Protein AF-A0AAD7CD49-F1 (afdb_monomer)

Solvent-accessible surface area (backbone atoms only — not comparable to full-atom values): 16178 Å² total; per-residue (Å²): 133,53,59,80,77,45,63,96,47,79,38,68,65,50,79,42,65,52,65,80,50,69,68,49,59,45,54,52,61,50,57,72,22,45,80,44,74,90,27,54,44,71,78,43,85,61,64,68,66,51,69,71,44,81,74,56,68,66,61,55,52,49,53,52,50,50,52,54,53,51,34,51,50,31,56,75,73,48,53,75,70,54,22,54,54,28,51,54,50,51,52,63,62,56,74,51,83,80,49,68,78,64,72,54,58,83,70,69,91,57,90,71,48,72,72,44,53,58,55,49,51,54,49,50,53,52,50,51,53,48,54,53,53,62,71,66,54,79,76,76,92,70,79,92,72,91,75,86,80,81,80,83,83,86,78,90,80,84,88,76,94,70,92,76,74,82,82,72,80,80,80,73,58,83,69,59,72,70,61,64,71,68,66,77,75,67,72,88,78,82,84,75,90,79,91,77,93,74,82,83,79,79,81,80,82,77,82,84,73,79,87,74,80,82,77,82,79,79,80,77,81,78,75,83,77,83,80,79,82,83,79,80,85,81,79,80,82,129

pLDDT: mean 72.97, std 19.23, range [40.47, 98.25]

Secondary structure (DSSP, 8-state):
--HHHHTT--BSSEEE-GGG--TTHHHHHHHTTBS-STTEEESS---GGGTSSPPPHHHHHHHHHHHHHHHHHHHHHS-HHHHHHHHHHHHHHHT-TTSHHHHS---TT-TTSHHHHHHHHHHHHHHHHHHHHHHTSPPP---------PPPPPP------------------TTHHHHTTSGGG-------------PPPPPP-------PPPPP------PPPPPPPPPPP-----

Foldseek 3Di:
DALVVCAPAADQADEDEPAPDDAQVSVVSRVVNHPDPVRYHYPDDDDPCRNPPDHDPVVVLVVVVVLLVVLVVCCVPNDPVSVVVSVVVNVVVVVVVPPPCVSPPCPDDPPPCPVVVVVVVVVVVVVVVVVVVVVVPPDDPDDDDDDDDDDDDDDDDDDDDDPDDDPPDPPPDPPPVVVVVVPPVDDDDDDDDDDDDDDDDDDDDDPDDDDDDDDDDDDPDDDDDDDDDDDDDDDDDD

Radius of gyration: 33.93 Å; Cα contacts (8 Å, |Δi|>4): 88; chains: 1; bounding box: 73×67×95 Å

Nearest PDB structures (foldseek):
  5fhg-assembly1_A  TM=7.842E-01  e=9.145E-03  Bacteroides fragilis

Organism: Mycena rosella (NCBI:txid1033263)

Sequence (238 aa):
ITAHKSQGKTLQHTVVNLRQCSGTEAPYVMISRVTSLEGLLILNSFRKERITCRQSEEVRNEAKRHEILALHTIVEAGSLEEVEEAKFKLQQLALSPVDLRNVVGREGDETHLAEDSFVRLTRLERANLMAVRASIAPLPSSRSTRVSLALPKRVPCKSTSGTTLPRLGMVLNISLCLQLTEINSAGPSSSSIQSSSSQPPSPPVKPHVPFVPATPVVREKRKAVPTAPAKPKRQRRR

Mean predicted aligned error: 19.18 Å

Structure (mmCIF, N/CA/C/O backbone):
data_AF-A0AAD7CD49-F1
#
_entry.id   AF-A0AAD7CD49-F1
#
loop_
_atom_site.group_PDB
_atom_site.id
_atom_site.type_symbol
_atom_site.label_atom_id
_atom_site.label_alt_id
_atom_site.label_comp_id
_atom_site.label_asym_id
_atom_site.label_entity_id
_atom_site.label_seq_id
_atom_site.pdbx_PDB_ins_code
_atom_site.Cartn_x
_atom_site.Cartn_y
_atom_site.Cartn_z
_atom_site.occupancy
_atom_site.B_iso_or_equiv
_atom_site.auth_seq_id
_atom_site.auth_comp_id
_atom_site.auth_asym_id
_atom_site.auth_atom_id
_atom_site.pdbx_PDB_model_num
ATOM 1 N N . ILE A 1 1 ? -22.420 1.117 10.690 1.00 83.12 1 ILE A N 1
ATOM 2 C CA . ILE A 1 1 ? -22.030 0.606 9.349 1.00 83.12 1 ILE A CA 1
ATOM 3 C C . ILE A 1 1 ? -20.870 -0.368 9.540 1.00 83.12 1 ILE A C 1
ATOM 5 O O . ILE A 1 1 ? -20.101 -0.162 10.468 1.00 83.12 1 ILE A O 1
ATOM 9 N N . THR A 1 2 ? -20.765 -1.450 8.766 1.00 90.75 2 THR A N 1
ATOM 10 C CA . THR A 1 2 ? -19.584 -2.333 8.846 1.00 90.75 2 THR A CA 1
ATOM 11 C C . THR A 1 2 ? -18.430 -1.737 8.044 1.00 90.75 2 THR A C 1
ATOM 13 O O . THR A 1 2 ? -18.689 -0.999 7.093 1.00 90.75 2 THR A O 1
ATOM 16 N N . ALA A 1 3 ? -17.183 -2.093 8.376 1.00 87.12 3 ALA A N 1
ATOM 17 C CA . ALA A 1 3 ? -15.993 -1.609 7.663 1.00 87.12 3 ALA A CA 1
ATOM 18 C C . ALA A 1 3 ? -16.103 -1.812 6.136 1.00 87.12 3 ALA A C 1
ATOM 20 O O . ALA A 1 3 ? -15.866 -0.889 5.359 1.00 87.12 3 ALA A O 1
ATOM 21 N N . HIS A 1 4 ? -16.600 -2.981 5.718 1.00 88.12 4 HIS A N 1
ATOM 22 C CA . HIS A 1 4 ? -16.867 -3.301 4.314 1.00 88.12 4 HIS A CA 1
ATOM 23 C C . HIS A 1 4 ? -17.908 -2.364 3.675 1.00 88.12 4 HIS A C 1
ATOM 25 O O . HIS A 1 4 ? -17.719 -1.870 2.571 1.00 88.12 4 HIS A O 1
ATOM 31 N N . LYS A 1 5 ? -19.015 -2.059 4.370 1.00 92.56 5 LYS A N 1
ATOM 32 C CA . LYS A 1 5 ? -20.059 -1.155 3.846 1.00 92.56 5 LYS A CA 1
ATOM 33 C C . LYS A 1 5 ? -19.642 0.322 3.854 1.00 92.56 5 LYS A C 1
ATOM 35 O O . LYS A 1 5 ? -20.282 1.130 3.180 1.00 92.56 5 LYS A O 1
ATOM 40 N N . SER A 1 6 ? -18.628 0.692 4.637 1.00 89.75 6 SER A N 1
ATOM 41 C CA . SER A 1 6 ? -18.058 2.045 4.643 1.00 89.75 6 SER A CA 1
ATOM 42 C C . SER A 1 6 ? -17.009 2.283 3.556 1.00 89.75 6 SER A C 1
ATOM 44 O O . SER A 1 6 ? -16.608 3.428 3.365 1.00 89.75 6 SER A O 1
ATOM 46 N N . GLN A 1 7 ? -16.571 1.251 2.830 1.00 89.19 7 GLN A N 1
ATOM 47 C CA . GLN A 1 7 ? -15.581 1.412 1.768 1.00 89.19 7 GLN A CA 1
ATOM 48 C C . GLN A 1 7 ? -16.091 2.370 0.678 1.00 89.19 7 GLN A C 1
ATOM 50 O O . GLN A 1 7 ? -17.240 2.291 0.249 1.00 89.19 7 GLN A O 1
ATOM 55 N N . GLY A 1 8 ? -15.245 3.323 0.278 1.00 91.12 8 GLY A N 1
ATOM 56 C CA . GLY A 1 8 ? -15.583 4.352 -0.715 1.00 91.12 8 GLY A CA 1
ATOM 57 C C . GLY A 1 8 ? -16.430 5.517 -0.188 1.00 91.12 8 GLY A C 1
ATOM 58 O O . GLY A 1 8 ? -16.760 6.415 -0.958 1.00 91.12 8 GLY A O 1
ATOM 59 N N . LYS A 1 9 ? -16.772 5.540 1.108 1.00 95.19 9 LYS A N 1
ATOM 60 C CA . LYS A 1 9 ? -17.493 6.660 1.730 1.00 95.19 9 LYS A CA 1
ATOM 61 C C . LYS A 1 9 ? -16.536 7.613 2.440 1.00 95.19 9 LYS A C 1
ATOM 63 O O . LYS A 1 9 ? -15.557 7.177 3.040 1.00 95.19 9 LYS A O 1
ATOM 68 N N . THR A 1 10 ? -16.870 8.896 2.410 1.00 96.75 10 THR A N 1
ATOM 69 C CA . THR A 1 10 ? -16.253 9.941 3.231 1.00 96.75 10 THR A CA 1
ATOM 70 C C . THR A 1 10 ? -17.273 10.360 4.282 1.00 96.75 10 THR A C 1
ATOM 72 O O . THR A 1 10 ? -18.432 10.609 3.947 1.00 96.75 10 THR A O 1
ATOM 75 N N . LEU A 1 11 ? -16.874 10.380 5.548 1.00 96.88 11 LEU A N 1
ATOM 76 C CA . LEU A 1 11 ? -17.735 10.634 6.698 1.00 96.88 11 LEU A CA 1
ATOM 77 C C . LEU A 1 11 ? -17.189 11.843 7.465 1.00 96.88 11 LEU A C 1
ATOM 79 O O . LEU A 1 11 ? -16.006 11.882 7.777 1.00 96.88 11 LEU A O 1
ATOM 83 N N . GLN A 1 12 ? -18.043 12.821 7.777 1.00 97.88 12 GLN A N 1
ATOM 84 C CA . GLN A 1 12 ? -17.631 13.994 8.563 1.00 97.88 12 GLN A CA 1
ATOM 85 C C . GLN A 1 12 ? -17.492 13.654 10.049 1.00 97.88 12 GLN A C 1
ATOM 87 O O . GLN A 1 12 ? -16.541 14.069 10.694 1.00 97.88 12 GLN A O 1
ATOM 92 N N . HIS A 1 13 ? -18.414 12.838 10.571 1.00 97.75 13 HIS A N 1
ATOM 93 C CA . HIS A 1 13 ? -18.408 12.375 11.955 1.00 97.75 13 HIS A CA 1
ATOM 94 C C . HIS A 1 13 ? -18.603 10.860 11.993 1.00 97.75 13 HIS A C 1
ATOM 96 O O . HIS A 1 13 ? -19.509 10.333 11.342 1.00 97.75 13 HIS A O 1
ATOM 102 N N . THR A 1 14 ? -17.751 10.143 12.725 1.00 96.88 14 THR A N 1
ATOM 103 C CA . THR A 1 14 ? -17.813 8.684 12.851 1.00 96.88 14 THR A CA 1
ATOM 104 C C . THR A 1 14 ? -17.449 8.237 14.258 1.00 96.88 14 THR A C 1
ATOM 106 O O . THR A 1 14 ? -16.440 8.646 14.827 1.00 96.88 14 THR A O 1
ATOM 109 N N . VAL A 1 15 ? -18.251 7.313 14.779 1.00 96.75 15 VAL A N 1
ATOM 110 C CA . VAL A 1 15 ? -17.966 6.584 16.013 1.00 96.75 15 VAL A CA 1
ATOM 111 C C . VAL A 1 15 ? -17.443 5.195 15.650 1.00 96.75 15 VAL A C 1
ATOM 113 O O . VAL A 1 15 ? -18.130 4.428 14.970 1.00 96.75 15 VAL A O 1
ATOM 116 N N . VAL A 1 16 ? -16.225 4.867 16.077 1.00 95.62 16 VAL A N 1
ATOM 117 C CA . VAL A 1 16 ? -15.512 3.645 15.684 1.00 95.62 16 VAL A CA 1
ATOM 118 C C . VAL A 1 16 ? -15.190 2.785 16.907 1.00 95.62 16 VAL A C 1
ATOM 120 O O . VAL A 1 16 ? -14.694 3.267 17.924 1.00 95.62 16 VAL A O 1
ATOM 123 N N . ASN A 1 17 ? -15.429 1.475 16.801 1.00 94.75 17 ASN A N 1
ATOM 124 C CA . ASN A 1 17 ? -15.027 0.495 17.811 1.00 94.75 17 ASN A CA 1
ATOM 125 C C . ASN A 1 17 ? -13.865 -0.369 17.302 1.00 94.75 17 ASN A C 1
ATOM 127 O O . ASN A 1 17 ? -14.072 -1.400 16.664 1.00 94.75 17 ASN A O 1
ATOM 131 N N . LEU A 1 18 ? -12.635 0.034 17.623 1.00 93.56 18 LEU A N 1
ATOM 132 C CA . LEU A 1 18 ? -11.416 -0.640 17.163 1.00 93.56 18 LEU A CA 1
ATOM 133 C C . LEU A 1 18 ? -11.132 -1.970 17.887 1.00 93.56 18 LEU A C 1
ATOM 135 O O . LEU A 1 18 ? -10.401 -2.820 17.377 1.00 93.56 18 LEU A O 1
ATOM 139 N N . ARG A 1 19 ? -11.734 -2.202 19.062 1.00 93.56 19 ARG A N 1
ATOM 140 C CA . ARG A 1 19 ? -11.507 -3.419 19.864 1.00 93.56 19 ARG A CA 1
ATOM 141 C C . ARG A 1 19 ? -12.031 -4.687 19.182 1.00 93.56 19 ARG A C 1
ATOM 143 O O . ARG A 1 19 ? -11.471 -5.766 19.377 1.00 93.56 19 ARG A O 1
ATOM 150 N N . GLN A 1 20 ? -13.087 -4.567 18.381 1.00 90.31 20 GLN A N 1
ATOM 151 C CA . GLN A 1 20 ? -13.712 -5.698 17.684 1.00 90.31 20 GLN A CA 1
ATOM 152 C C . GLN A 1 20 ? -13.100 -5.978 16.304 1.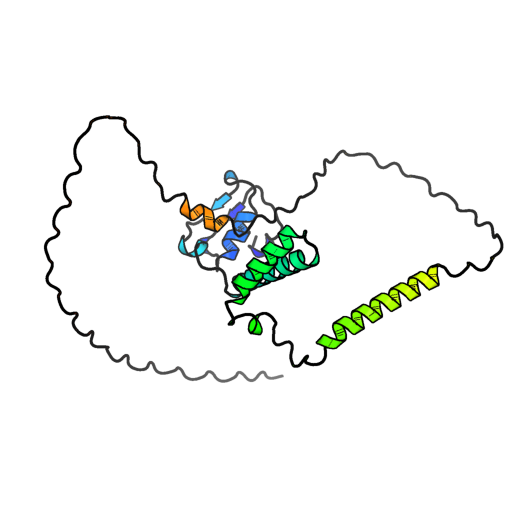00 90.31 20 GLN A C 1
ATOM 154 O O . GLN A 1 20 ? -13.465 -6.960 15.665 1.00 90.31 20 GLN A O 1
ATOM 159 N N . CYS A 1 21 ? -12.156 -5.158 15.843 1.00 90.62 21 CYS A N 1
ATOM 160 C CA . CYS A 1 21 ? -11.521 -5.357 14.547 1.00 90.62 21 CYS A CA 1
ATOM 161 C C . CYS A 1 21 ? -10.558 -6.542 14.559 1.00 90.62 21 CYS A C 1
ATOM 163 O O . CYS A 1 21 ? -9.740 -6.689 15.470 1.00 90.62 21 CYS A O 1
ATOM 165 N N . SER A 1 22 ? -10.627 -7.350 13.507 1.00 87.44 22 SER A N 1
ATOM 166 C CA . SER A 1 22 ? -9.647 -8.380 13.179 1.00 87.44 22 SER A CA 1
ATOM 167 C C . SER A 1 22 ? -8.706 -7.876 12.084 1.00 87.44 22 SER A C 1
ATOM 169 O O . SER A 1 22 ? -9.167 -7.303 11.098 1.00 87.44 22 SER A O 1
ATOM 171 N N . GLY A 1 23 ? -7.406 -8.134 12.242 1.00 86.94 23 GLY A N 1
ATOM 172 C CA . GLY A 1 23 ? -6.378 -7.737 11.276 1.00 86.94 23 GLY A CA 1
ATOM 173 C C . GLY A 1 23 ? -5.964 -6.264 11.359 1.00 86.94 23 GLY A C 1
ATOM 174 O O . GLY A 1 23 ? -6.527 -5.479 12.124 1.00 86.94 23 GLY A O 1
ATOM 175 N N . THR A 1 24 ? -4.956 -5.915 10.561 1.00 88.31 24 THR A N 1
ATOM 176 C CA . THR A 1 24 ? -4.385 -4.561 10.427 1.00 88.31 24 THR A CA 1
ATOM 177 C C . THR A 1 24 ? -5.247 -3.633 9.574 1.00 88.31 24 THR A C 1
ATOM 179 O O . THR A 1 24 ? -5.266 -2.422 9.783 1.00 88.31 24 THR A O 1
ATOM 182 N N . GLU A 1 25 ? -5.968 -4.192 8.602 1.00 90.00 25 GLU A N 1
ATOM 183 C CA . GLU A 1 25 ? -6.618 -3.425 7.536 1.00 90.00 25 GLU A CA 1
ATOM 184 C C . GLU A 1 25 ? -7.924 -2.773 7.990 1.00 90.00 25 GLU A C 1
ATOM 186 O O . GLU A 1 25 ? -8.189 -1.616 7.671 1.00 90.00 25 GLU A O 1
ATOM 191 N N . ALA A 1 26 ? -8.744 -3.478 8.775 1.00 91.19 26 ALA A N 1
ATOM 192 C CA . ALA A 1 26 ? -10.055 -2.976 9.185 1.00 91.19 26 ALA A CA 1
ATOM 193 C C . ALA A 1 26 ? -9.989 -1.667 10.006 1.00 91.19 26 ALA A C 1
ATOM 195 O O . ALA A 1 26 ? -10.754 -0.750 9.692 1.00 91.19 26 ALA A O 1
ATOM 196 N N . PRO A 1 27 ? -9.091 -1.515 11.005 1.00 93.00 27 PRO A N 1
ATOM 197 C CA . PRO A 1 27 ? -8.873 -0.238 11.688 1.00 93.00 27 PRO A CA 1
ATOM 198 C C . PRO A 1 27 ? -8.546 0.900 10.718 1.00 93.00 27 PRO A C 1
ATOM 200 O O . PRO A 1 27 ? -9.177 1.956 10.768 1.00 93.00 27 PRO A O 1
ATOM 203 N N . TYR A 1 28 ? -7.615 0.656 9.792 1.00 91.44 28 TYR A N 1
ATOM 204 C CA . TYR A 1 28 ? -7.186 1.640 8.802 1.00 91.44 28 TYR A CA 1
ATOM 205 C C . TYR A 1 28 ? -8.334 2.039 7.866 1.00 91.44 28 TYR A C 1
ATOM 207 O O . TYR A 1 28 ? -8.591 3.224 7.647 1.00 91.44 28 TYR A O 1
ATOM 215 N N . VAL A 1 29 ? -9.096 1.062 7.369 1.00 92.12 29 VAL A N 1
ATOM 216 C CA . VAL A 1 29 ? -10.246 1.293 6.487 1.00 92.12 29 VAL A CA 1
ATOM 217 C C . VAL A 1 29 ? -11.323 2.128 7.163 1.00 92.12 29 VAL A C 1
ATOM 219 O O . VAL A 1 29 ? -11.954 2.911 6.466 1.00 92.12 29 VAL A O 1
ATOM 222 N N . MET A 1 30 ? -11.554 1.985 8.469 1.00 93.62 30 MET A N 1
ATOM 223 C CA . MET A 1 30 ? -12.563 2.783 9.174 1.00 93.62 30 MET A CA 1
ATOM 224 C C . MET A 1 30 ? -12.082 4.203 9.472 1.00 93.62 30 MET A C 1
ATOM 226 O O . MET A 1 30 ? -12.838 5.147 9.260 1.00 93.62 30 MET A O 1
ATOM 230 N N . ILE A 1 31 ? -10.836 4.359 9.932 1.00 94.75 31 ILE A N 1
ATOM 231 C CA . ILE A 1 31 ? -10.274 5.671 10.290 1.00 94.75 31 ILE A CA 1
ATOM 232 C C . ILE A 1 31 ? -10.085 6.538 9.038 1.00 94.75 31 ILE A C 1
ATOM 234 O O . ILE A 1 31 ? -10.441 7.711 9.054 1.00 94.75 31 ILE A O 1
ATOM 238 N N . SER A 1 32 ? -9.641 5.951 7.920 1.00 94.81 32 SER A N 1
ATOM 239 C CA . SER A 1 32 ? -9.457 6.652 6.634 1.00 94.81 32 SER A CA 1
ATOM 240 C C . SER A 1 32 ? -10.743 7.217 6.014 1.00 94.81 32 SER A C 1
ATOM 242 O O . SER A 1 32 ? -10.679 7.912 5.002 1.00 94.81 32 SER A O 1
ATOM 244 N N . ARG A 1 33 ? -11.923 6.925 6.580 1.00 95.25 33 ARG A N 1
ATOM 245 C CA . ARG A 1 33 ? -13.192 7.516 6.120 1.00 95.25 33 ARG A CA 1
ATOM 246 C C . ARG A 1 33 ? -13.450 8.886 6.715 1.00 95.25 33 ARG A C 1
ATOM 248 O O . ARG A 1 33 ? -14.269 9.604 6.147 1.00 95.25 33 ARG A O 1
ATOM 255 N N . VAL A 1 34 ? -12.802 9.227 7.826 1.00 97.31 34 VAL A N 1
ATOM 256 C CA . VAL A 1 34 ? -13.032 10.495 8.517 1.00 97.31 34 VAL A CA 1
ATOM 257 C C . VAL A 1 34 ? -12.148 11.585 7.920 1.00 97.31 34 VAL A C 1
ATOM 259 O O . VAL A 1 34 ? -10.976 11.357 7.637 1.00 97.31 34 VAL A O 1
ATOM 262 N N . THR A 1 35 ? -12.722 12.763 7.697 1.00 97.44 35 THR A N 1
ATOM 263 C CA . THR A 1 35 ? -12.035 13.934 7.124 1.00 97.44 35 THR A CA 1
ATOM 264 C C . THR A 1 35 ? -11.210 14.712 8.147 1.00 97.44 35 THR A C 1
ATOM 266 O O . THR A 1 35 ? -10.221 15.337 7.776 1.00 97.44 35 THR A O 1
ATOM 269 N N . SER A 1 36 ? -11.604 14.680 9.422 1.00 97.62 36 SER A N 1
ATOM 270 C CA . SER A 1 36 ? -10.946 15.391 10.520 1.00 97.62 36 SER A CA 1
ATOM 271 C C . SER A 1 36 ? -10.852 14.526 11.780 1.00 97.62 36 SER A C 1
ATOM 273 O O . SER A 1 36 ? -11.666 13.632 12.007 1.00 97.62 36 SER A O 1
ATOM 275 N N . LEU A 1 37 ? -9.865 14.800 12.637 1.00 97.06 37 LEU A N 1
ATOM 276 C CA . LEU A 1 37 ? -9.739 14.111 13.929 1.00 97.06 37 LEU A CA 1
ATOM 277 C C . LEU A 1 37 ? -10.850 14.505 14.913 1.00 97.06 37 LEU A C 1
ATOM 279 O O . LEU A 1 37 ? -11.264 13.678 15.716 1.00 97.06 37 LEU A O 1
ATOM 283 N N . GLU A 1 38 ? -11.375 15.729 14.814 1.00 98.00 38 GLU A N 1
ATOM 284 C CA . GLU A 1 38 ? -12.518 16.198 15.614 1.00 98.00 38 GLU A CA 1
ATOM 285 C C . GLU A 1 38 ? -13.796 15.396 15.316 1.00 98.00 38 GLU A C 1
ATOM 287 O O . GLU A 1 38 ? -14.613 15.141 16.199 1.00 98.00 38 GLU A O 1
ATOM 292 N N . GLY A 1 39 ? -13.944 14.924 14.077 1.00 97.31 39 GLY A N 1
ATOM 293 C CA . GLY A 1 39 ? -15.035 14.050 13.667 1.00 97.31 39 GLY A CA 1
ATOM 294 C C . GLY A 1 39 ? -14.900 12.591 14.111 1.00 97.31 39 GLY A C 1
ATOM 295 O O . GLY A 1 39 ? -15.800 11.797 13.834 1.00 97.31 39 GLY A O 1
ATOM 296 N N . LEU A 1 40 ? -13.804 12.195 14.764 1.00 97.62 40 LEU A N 1
ATOM 297 C CA . LEU A 1 40 ? -13.521 10.801 15.105 1.00 97.62 40 LEU A CA 1
ATOM 298 C C . LEU A 1 40 ? -13.705 10.536 16.604 1.00 97.62 40 LEU A C 1
ATOM 300 O O . LEU A 1 40 ? -12.936 11.013 17.433 1.00 97.62 40 LEU A O 1
ATOM 304 N N . LEU A 1 41 ? -14.659 9.667 16.946 1.00 97.62 41 LEU A N 1
ATOM 305 C CA . LEU A 1 41 ? -14.835 9.161 18.308 1.00 97.62 41 LEU A CA 1
ATOM 306 C C . LEU A 1 41 ? -14.479 7.672 18.382 1.00 97.62 41 LEU A C 1
ATOM 308 O O . LEU A 1 41 ? -15.113 6.839 17.733 1.00 97.62 41 LEU A O 1
ATOM 312 N N . ILE A 1 42 ? -13.496 7.313 19.209 1.00 96.31 42 ILE A N 1
ATOM 313 C CA . ILE A 1 42 ? -13.085 5.920 19.430 1.00 96.31 42 ILE A CA 1
ATOM 314 C C . ILE A 1 42 ? -13.704 5.419 20.741 1.00 96.31 42 ILE A C 1
ATOM 316 O O . ILE A 1 42 ? -13.338 5.885 21.814 1.00 96.31 42 ILE A O 1
ATOM 320 N N . LEU A 1 43 ? -14.623 4.448 20.667 1.00 95.69 43 LEU A N 1
ATOM 321 C CA . LEU A 1 43 ? -15.380 3.974 21.842 1.00 95.69 43 LEU A CA 1
ATOM 322 C C . LEU A 1 43 ? -14.540 3.197 22.861 1.00 95.69 43 LEU A C 1
ATOM 324 O O . LEU A 1 43 ? -14.845 3.203 24.046 1.00 95.69 43 LEU A O 1
ATOM 328 N N . ASN A 1 44 ? -13.526 2.468 22.396 1.00 93.50 44 ASN A N 1
ATOM 329 C CA . ASN A 1 44 ? -12.693 1.615 23.236 1.00 93.50 44 ASN A CA 1
ATOM 330 C C . ASN A 1 44 ? -11.229 1.805 22.869 1.00 93.50 44 ASN A C 1
ATOM 332 O O . ASN A 1 44 ? -10.890 1.822 21.681 1.00 93.50 44 ASN A O 1
ATOM 336 N N . SER A 1 45 ? -10.362 1.841 23.880 1.00 89.56 45 SER A N 1
ATOM 337 C CA . SER A 1 45 ? -8.922 1.766 23.660 1.00 89.56 45 SER A CA 1
ATOM 338 C C . SER A 1 45 ? -8.574 0.498 22.874 1.00 89.56 45 SER A C 1
ATOM 340 O O . SER A 1 45 ? -9.167 -0.575 23.045 1.00 89.56 45 SER A O 1
ATOM 342 N N . PHE A 1 46 ? -7.624 0.636 21.957 1.00 88.50 46 PHE A N 1
ATOM 343 C CA . PHE A 1 46 ? -7.116 -0.468 21.161 1.00 88.50 46 PHE A CA 1
ATOM 344 C C . PHE A 1 46 ? -5.698 -0.812 21.604 1.00 88.50 46 PHE A C 1
ATOM 346 O O . PHE A 1 46 ? -4.944 0.018 22.103 1.00 88.50 46 PHE A O 1
ATOM 353 N N . ARG A 1 47 ? -5.344 -2.076 21.404 1.00 89.94 47 ARG A N 1
ATOM 354 C CA . ARG A 1 47 ? -3.994 -2.590 21.606 1.00 89.94 47 ARG A CA 1
ATOM 355 C C . ARG A 1 47 ? -3.095 -2.083 20.485 1.00 89.94 47 ARG A C 1
ATOM 357 O O . ARG A 1 47 ? -3.416 -2.325 19.319 1.00 89.94 47 ARG A O 1
ATOM 364 N N . LYS A 1 48 ? -2.002 -1.386 20.816 1.00 90.75 48 LYS A N 1
ATOM 365 C CA . LYS A 1 48 ? -1.056 -0.831 19.827 1.00 90.75 48 LYS A CA 1
ATOM 366 C C . LYS A 1 48 ? -0.567 -1.919 18.869 1.00 90.75 48 LYS A C 1
ATOM 368 O O . LYS A 1 48 ? -0.489 -1.684 17.666 1.00 90.75 48 LYS A O 1
ATOM 373 N N . GLU A 1 49 ? -0.395 -3.134 19.384 1.00 89.75 49 GLU A N 1
ATOM 374 C CA . GLU A 1 49 ? 0.046 -4.318 18.646 1.00 89.75 49 GLU A CA 1
ATOM 375 C C . GLU A 1 49 ? -0.867 -4.675 17.465 1.00 89.75 49 GLU A C 1
ATOM 377 O O . GLU A 1 49 ? -0.416 -5.311 16.518 1.00 89.75 49 GLU A O 1
ATOM 382 N N . ARG A 1 50 ? -2.150 -4.283 17.496 1.00 86.19 50 ARG A N 1
ATOM 383 C CA . ARG A 1 50 ? -3.094 -4.541 16.395 1.00 86.19 50 ARG A CA 1
ATOM 384 C C . ARG A 1 50 ? -2.967 -3.576 15.226 1.00 86.19 50 ARG A C 1
ATOM 386 O O . ARG A 1 50 ? -3.408 -3.911 14.134 1.00 86.19 50 ARG A O 1
ATOM 393 N N . ILE A 1 51 ? -2.425 -2.385 15.457 1.00 87.88 51 ILE A N 1
ATOM 394 C CA . ILE A 1 51 ? -2.188 -1.409 14.387 1.00 87.88 51 ILE A CA 1
ATOM 395 C C . ILE A 1 51 ? -0.765 -1.559 13.854 1.00 87.88 51 ILE A C 1
ATOM 397 O O . ILE A 1 51 ? -0.529 -1.366 12.668 1.00 87.88 51 ILE A O 1
ATOM 401 N N . THR A 1 52 ? 0.173 -1.968 14.710 1.00 89.06 52 THR A N 1
ATOM 402 C CA . THR A 1 52 ? 1.576 -2.174 14.337 1.00 89.06 52 THR A CA 1
ATOM 403 C C . THR A 1 52 ? 1.886 -3.591 13.862 1.00 89.06 52 THR A C 1
ATOM 405 O O . THR A 1 52 ? 3.056 -3.911 13.657 1.00 89.06 52 THR A O 1
ATOM 408 N N . CYS A 1 53 ? 0.899 -4.485 13.741 1.00 88.38 53 CYS A N 1
ATOM 409 C CA . CYS A 1 53 ? 1.184 -5.825 13.245 1.00 88.38 53 CYS A CA 1
ATOM 410 C C . CYS A 1 53 ? 1.523 -5.814 11.750 1.00 88.38 53 CYS A C 1
ATOM 412 O O . CYS A 1 53 ? 1.209 -4.892 10.997 1.00 88.38 53 CYS A O 1
ATOM 414 N N . ARG A 1 54 ? 2.241 -6.856 11.331 1.00 90.50 54 ARG A N 1
ATOM 415 C CA . ARG A 1 54 ? 2.689 -7.016 9.951 1.00 90.50 54 ARG A CA 1
ATOM 416 C C . ARG A 1 54 ? 1.475 -7.185 9.035 1.00 90.50 54 ARG A C 1
ATOM 418 O O . ARG A 1 54 ? 0.559 -7.937 9.362 1.00 90.50 54 ARG A O 1
ATOM 425 N N . GLN A 1 55 ? 1.500 -6.525 7.877 1.00 90.19 55 GLN A N 1
ATOM 426 C CA . GLN A 1 55 ? 0.538 -6.785 6.804 1.00 90.19 55 GLN A CA 1
ATOM 427 C C . GLN A 1 55 ? 0.560 -8.263 6.396 1.00 90.19 55 GLN A C 1
ATOM 429 O O . GLN A 1 55 ? 1.585 -8.950 6.553 1.00 90.19 55 GLN A O 1
ATOM 434 N N . SER A 1 56 ? -0.565 -8.735 5.852 1.00 89.25 56 SER A N 1
ATOM 435 C CA . SER A 1 56 ? -0.661 -10.089 5.314 1.00 89.25 56 SER A CA 1
ATOM 436 C C . SER A 1 56 ? 0.445 -10.328 4.283 1.00 89.25 56 SER A C 1
ATOM 438 O O . SER A 1 56 ? 0.969 -9.408 3.652 1.00 89.25 56 SER A O 1
ATOM 440 N N . GLU A 1 57 ? 0.882 -11.578 4.179 1.00 90.75 57 GLU A N 1
ATOM 441 C CA . GLU A 1 57 ? 1.924 -11.950 3.224 1.00 90.75 57 GLU A CA 1
ATOM 442 C C . GLU A 1 57 ? 1.500 -11.672 1.785 1.00 90.75 57 GLU A C 1
ATOM 444 O O . GLU A 1 57 ? 2.287 -11.128 1.020 1.00 90.75 57 GLU A O 1
ATOM 449 N N . GLU A 1 58 ? 0.232 -11.924 1.474 1.00 88.62 58 GLU A N 1
ATOM 450 C CA . GLU A 1 58 ? -0.375 -11.632 0.180 1.00 88.62 58 GLU A CA 1
ATOM 451 C C . GLU A 1 58 ? -0.268 -10.148 -0.191 1.00 88.62 58 GLU A C 1
ATOM 453 O O . GLU A 1 58 ? 0.280 -9.834 -1.243 1.00 88.62 58 GLU A O 1
ATOM 458 N N . VAL A 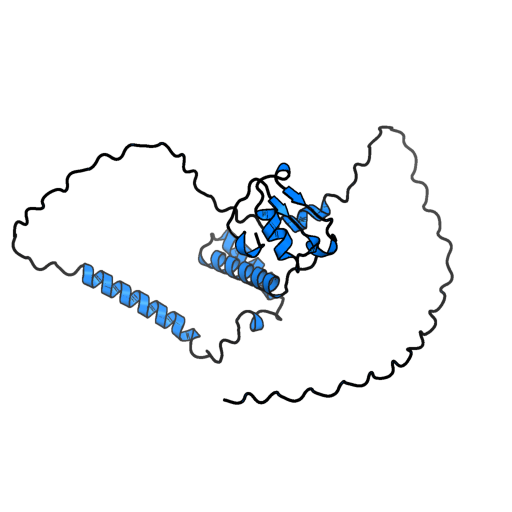1 59 ? -0.662 -9.222 0.696 1.00 88.50 59 VAL A N 1
ATOM 459 C CA . VAL A 1 59 ? -0.545 -7.774 0.423 1.00 88.50 59 VAL A CA 1
ATOM 460 C C . VAL A 1 59 ? 0.911 -7.348 0.238 1.00 88.50 59 VAL A C 1
ATOM 462 O O . VAL A 1 59 ? 1.209 -6.511 -0.611 1.00 88.50 59 VAL A O 1
ATOM 465 N N . ARG A 1 60 ? 1.843 -7.932 0.999 1.00 91.81 60 ARG A N 1
ATOM 466 C CA . ARG A 1 60 ? 3.274 -7.621 0.853 1.00 91.81 60 ARG A CA 1
ATOM 467 C C . ARG A 1 60 ? 3.841 -8.134 -0.467 1.00 91.81 60 ARG A C 1
ATOM 469 O O . ARG A 1 60 ? 4.637 -7.436 -1.089 1.00 91.81 60 ARG A O 1
ATOM 476 N N . ASN A 1 61 ? 3.447 -9.331 -0.885 1.00 90.38 61 ASN A N 1
ATOM 477 C CA . ASN A 1 61 ? 3.864 -9.901 -2.163 1.00 90.38 61 ASN A CA 1
ATOM 478 C C . ASN A 1 61 ? 3.273 -9.106 -3.328 1.00 90.38 61 ASN A C 1
ATOM 480 O O . ASN A 1 61 ? 3.979 -8.809 -4.287 1.00 90.38 61 ASN A O 1
ATOM 484 N N . GLU A 1 62 ? 2.019 -8.682 -3.200 1.00 91.50 62 GLU A N 1
ATOM 485 C CA . GLU A 1 62 ? 1.354 -7.841 -4.187 1.00 91.50 62 GLU A CA 1
ATOM 486 C C . GLU A 1 62 ? 2.013 -6.462 -4.312 1.00 91.50 62 GLU A C 1
ATOM 488 O O . GLU A 1 62 ? 2.257 -5.990 -5.420 1.00 91.50 62 GLU A O 1
ATOM 493 N N . ALA A 1 63 ? 2.387 -5.837 -3.191 1.00 91.19 63 ALA A N 1
ATOM 494 C CA . ALA A 1 63 ? 3.119 -4.572 -3.202 1.00 91.19 63 ALA A CA 1
ATOM 495 C C . ALA A 1 63 ? 4.467 -4.694 -3.935 1.00 91.19 63 ALA A C 1
ATOM 497 O O . ALA A 1 63 ? 4.776 -3.860 -4.784 1.00 91.19 63 ALA A O 1
ATOM 498 N N . LYS A 1 64 ? 5.228 -5.768 -3.674 1.00 92.75 64 LYS A N 1
ATOM 499 C CA . LYS A 1 64 ? 6.470 -6.065 -4.410 1.00 92.75 64 LYS A CA 1
ATOM 500 C C . LYS A 1 64 ? 6.211 -6.276 -5.904 1.00 92.75 64 LYS A C 1
ATOM 502 O O . LYS A 1 64 ? 6.946 -5.759 -6.739 1.00 92.75 64 LYS A O 1
ATOM 507 N N . ARG A 1 65 ? 5.166 -7.034 -6.255 1.00 93.56 65 ARG A N 1
ATOM 508 C CA . ARG A 1 65 ? 4.783 -7.283 -7.652 1.00 93.56 65 ARG A CA 1
ATOM 509 C C . ARG A 1 65 ? 4.458 -5.974 -8.372 1.00 93.56 65 ARG A C 1
ATOM 511 O O . ARG A 1 65 ? 4.910 -5.773 -9.496 1.00 93.56 65 ARG A O 1
ATOM 518 N N . HIS A 1 66 ? 3.715 -5.077 -7.726 1.00 92.75 66 HIS A N 1
ATOM 519 C CA . HIS A 1 66 ? 3.406 -3.752 -8.265 1.00 92.75 66 HIS A CA 1
ATOM 520 C C . HIS A 1 66 ? 4.647 -2.882 -8.460 1.00 92.75 66 HIS A C 1
ATOM 522 O O . HIS A 1 66 ? 4.745 -2.213 -9.484 1.00 92.75 66 HIS A O 1
ATOM 528 N N . GLU A 1 67 ? 5.600 -2.912 -7.530 1.00 95.25 67 GLU A N 1
ATOM 529 C CA . GLU A 1 67 ? 6.872 -2.198 -7.676 1.00 95.25 67 GLU A CA 1
ATOM 530 C C . GLU A 1 67 ? 7.650 -2.688 -8.904 1.00 95.25 67 GLU A C 1
ATOM 532 O O . GLU A 1 67 ? 8.061 -1.885 -9.738 1.00 95.25 67 GLU A O 1
ATOM 537 N N . ILE A 1 68 ? 7.760 -4.008 -9.080 1.00 93.06 68 ILE A N 1
ATOM 538 C CA . ILE A 1 68 ? 8.413 -4.614 -10.249 1.00 93.06 68 ILE A CA 1
ATOM 539 C C . ILE A 1 68 ? 7.714 -4.191 -11.550 1.00 93.06 68 ILE A C 1
ATOM 541 O O . ILE A 1 68 ? 8.376 -3.758 -12.491 1.00 93.06 68 ILE A O 1
ATOM 545 N N . LEU A 1 69 ? 6.380 -4.267 -11.609 1.00 92.12 69 LEU A N 1
ATOM 546 C CA . LEU A 1 69 ? 5.619 -3.866 -12.798 1.00 92.12 69 LEU A CA 1
ATOM 547 C C . LEU A 1 69 ? 5.760 -2.374 -13.120 1.00 92.12 69 LEU A C 1
ATOM 549 O O . LEU A 1 69 ? 5.863 -2.005 -14.291 1.00 92.12 69 LEU A O 1
ATOM 553 N N . ALA A 1 70 ? 5.789 -1.518 -12.099 1.00 96.62 70 ALA A N 1
ATOM 554 C CA . ALA A 1 70 ? 6.019 -0.091 -12.281 1.00 96.62 70 ALA A CA 1
ATOM 555 C C . ALA A 1 70 ? 7.409 0.171 -12.880 1.00 96.62 70 ALA A C 1
ATOM 557 O O . ALA A 1 70 ? 7.525 0.938 -13.833 1.00 96.62 70 ALA A O 1
ATOM 558 N N . LEU A 1 71 ? 8.446 -0.519 -12.390 1.00 95.75 71 LEU A N 1
ATOM 559 C CA . LEU A 1 71 ? 9.797 -0.419 -12.947 1.00 95.75 71 LEU A CA 1
ATOM 560 C C . LEU A 1 71 ? 9.854 -0.891 -14.404 1.00 95.75 71 LEU A C 1
ATOM 562 O O . LEU A 1 71 ? 10.454 -0.213 -15.230 1.00 95.75 71 LEU A O 1
ATOM 566 N N . HIS A 1 72 ? 9.191 -1.997 -14.751 1.00 93.81 72 HIS A N 1
ATOM 567 C CA . HIS A 1 72 ? 9.089 -2.436 -16.148 1.00 93.81 72 HIS A CA 1
ATOM 568 C C . HIS A 1 72 ? 8.404 -1.395 -17.037 1.00 93.81 72 HIS A C 1
ATOM 570 O O . HIS A 1 72 ? 8.900 -1.094 -18.118 1.00 93.81 72 HIS A O 1
ATOM 576 N N . THR A 1 73 ? 7.321 -0.787 -16.550 1.00 96.44 73 THR A N 1
ATOM 577 C CA . THR A 1 73 ? 6.614 0.274 -17.282 1.00 96.44 73 THR A CA 1
ATOM 578 C C . THR A 1 73 ? 7.534 1.471 -17.550 1.00 96.44 73 THR A C 1
ATOM 580 O O . THR A 1 73 ? 7.530 2.022 -18.648 1.00 96.44 73 THR A O 1
ATOM 583 N N . ILE A 1 74 ? 8.369 1.848 -16.575 1.00 97.50 74 ILE A N 1
ATOM 584 C CA . ILE A 1 74 ? 9.368 2.916 -16.733 1.00 97.50 74 ILE A CA 1
ATOM 585 C C . ILE A 1 74 ? 10.448 2.518 -17.746 1.00 97.50 74 ILE A C 1
ATOM 587 O O . ILE A 1 74 ? 10.851 3.342 -18.557 1.00 97.50 74 ILE A O 1
ATOM 591 N N . VAL A 1 75 ? 10.897 1.261 -17.750 1.00 96.06 75 VAL A N 1
ATOM 592 C CA . VAL A 1 75 ? 11.879 0.779 -18.735 1.00 96.06 75 VAL A CA 1
ATOM 593 C C . VAL A 1 75 ? 11.339 0.850 -20.169 1.00 96.06 75 VAL A C 1
ATOM 595 O O . VAL A 1 75 ? 12.112 1.100 -21.092 1.00 96.06 75 VAL A O 1
ATOM 598 N N . GLU A 1 76 ? 10.037 0.635 -20.360 1.00 95.94 76 GLU A N 1
ATOM 599 C CA . GLU A 1 76 ? 9.394 0.655 -21.679 1.00 95.94 76 GLU A CA 1
ATOM 600 C C . GLU A 1 76 ? 9.045 2.067 -22.169 1.00 95.94 76 GLU A C 1
ATOM 602 O O . GLU A 1 76 ? 9.178 2.344 -23.361 1.00 95.94 76 GLU A O 1
ATOM 607 N N . ALA A 1 77 ? 8.585 2.950 -21.276 1.00 97.56 77 ALA A N 1
ATOM 608 C CA . ALA A 1 77 ? 7.982 4.234 -21.652 1.00 97.56 77 ALA A CA 1
ATOM 609 C C . ALA A 1 77 ? 8.657 5.477 -21.036 1.00 97.56 77 ALA A C 1
ATOM 611 O O . ALA A 1 77 ? 8.240 6.597 -21.335 1.00 97.56 77 ALA A O 1
ATOM 612 N N . GLY A 1 78 ? 9.649 5.299 -20.162 1.00 96.44 78 GLY A N 1
ATOM 613 C CA . GLY A 1 78 ? 10.332 6.377 -19.445 1.00 96.44 78 GLY A CA 1
ATOM 614 C C . GLY A 1 78 ? 11.412 7.090 -20.259 1.00 96.44 78 GLY A C 1
ATOM 615 O O . GLY A 1 78 ? 11.801 6.671 -21.353 1.00 96.44 78 GLY A O 1
ATOM 616 N N . SER A 1 79 ? 11.917 8.189 -19.704 1.00 98.25 79 SER A N 1
ATOM 617 C CA . SER A 1 79 ? 13.101 8.881 -20.226 1.00 98.25 79 SER A CA 1
ATOM 618 C C . SER A 1 79 ? 14.375 8.039 -20.054 1.00 98.25 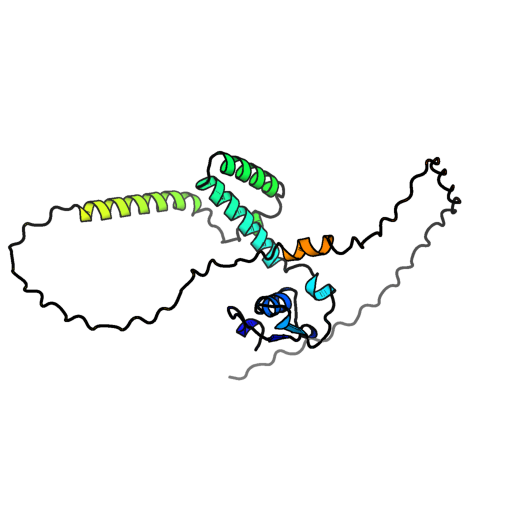79 SER A C 1
ATOM 620 O O . SER A 1 79 ? 14.413 7.115 -19.247 1.00 98.25 79 SER A O 1
ATOM 622 N N . LEU A 1 80 ? 15.446 8.360 -20.792 1.00 98.06 80 LEU A N 1
ATOM 623 C CA . LEU A 1 80 ? 16.706 7.602 -20.723 1.00 98.06 80 LEU A CA 1
ATOM 624 C C . LEU A 1 80 ? 17.258 7.488 -19.290 1.00 98.06 80 LEU A C 1
ATOM 626 O O . LEU A 1 80 ? 17.670 6.403 -18.890 1.00 98.06 80 LEU A O 1
ATOM 630 N N . GLU A 1 81 ? 17.205 8.571 -18.511 1.00 98.06 81 GLU A N 1
ATOM 631 C CA . GLU A 1 81 ? 17.675 8.591 -17.118 1.00 98.06 81 GLU A CA 1
ATOM 632 C C . GLU A 1 81 ? 16.818 7.689 -16.212 1.00 98.06 81 GLU A C 1
ATOM 634 O O . GLU A 1 81 ? 17.346 6.858 -15.471 1.00 98.06 81 GLU A O 1
ATOM 639 N N . GLU A 1 82 ? 15.488 7.784 -16.317 1.00 97.81 82 GLU A N 1
ATOM 640 C CA . GLU A 1 82 ? 14.560 6.948 -15.541 1.00 97.81 82 GLU A CA 1
ATOM 641 C C . GLU A 1 82 ? 14.698 5.463 -15.897 1.00 97.81 82 GLU A C 1
ATOM 643 O O . GLU A 1 82 ? 14.596 4.594 -15.028 1.00 97.81 82 GLU A O 1
ATOM 648 N N . VAL A 1 83 ? 14.956 5.159 -17.172 1.00 98.00 83 VAL A N 1
ATOM 649 C CA . VAL A 1 83 ? 15.173 3.793 -17.659 1.00 98.00 83 VAL A CA 1
ATOM 650 C C . VAL A 1 83 ? 16.430 3.187 -17.032 1.00 98.00 83 VAL A C 1
ATOM 652 O O . VAL A 1 83 ? 16.405 2.022 -16.625 1.00 98.00 83 VAL A O 1
ATOM 655 N N . GLU A 1 84 ? 17.528 3.939 -16.943 1.00 98.00 84 GLU A N 1
ATOM 656 C CA . GLU A 1 84 ? 18.765 3.472 -16.304 1.00 98.00 84 GLU A CA 1
ATOM 657 C C . GLU A 1 84 ? 18.565 3.215 -14.806 1.00 98.00 84 GLU A C 1
ATOM 659 O O . GLU A 1 84 ? 18.930 2.143 -14.306 1.00 98.00 84 GLU A O 1
ATOM 664 N N . GLU A 1 85 ? 17.903 4.137 -14.103 1.00 97.94 85 GLU A N 1
ATOM 665 C CA . GLU A 1 85 ? 17.588 3.972 -12.683 1.00 97.94 85 GLU A CA 1
ATOM 666 C C . GLU A 1 85 ? 16.667 2.764 -12.440 1.00 97.94 85 GLU A C 1
ATOM 668 O O . GLU A 1 85 ? 16.900 1.956 -11.531 1.00 97.94 85 GLU A O 1
ATOM 673 N N . ALA A 1 86 ? 15.637 2.595 -13.273 1.00 96.62 86 ALA A N 1
ATOM 674 C CA . ALA A 1 86 ? 14.696 1.490 -13.154 1.00 96.62 86 ALA A CA 1
ATOM 675 C C . ALA A 1 86 ? 15.369 0.134 -13.407 1.00 96.62 86 ALA A C 1
ATOM 677 O O . ALA A 1 86 ? 15.132 -0.819 -12.659 1.00 96.62 86 ALA A O 1
ATOM 678 N N . LYS A 1 87 ? 16.263 0.049 -14.401 1.00 95.81 87 LYS A N 1
ATOM 679 C CA . LYS A 1 87 ? 17.074 -1.155 -14.658 1.00 95.81 87 LYS A CA 1
ATOM 680 C C . LYS A 1 87 ? 17.957 -1.504 -13.466 1.00 95.81 87 LYS A C 1
ATOM 682 O O . LYS A 1 87 ? 18.014 -2.669 -13.072 1.00 95.81 87 LYS A O 1
ATOM 687 N N . PHE A 1 88 ? 18.604 -0.507 -12.866 1.00 96.94 88 PHE A N 1
ATOM 688 C CA . PHE A 1 88 ? 19.433 -0.714 -11.682 1.00 96.94 88 PHE A CA 1
ATOM 689 C C . PHE A 1 88 ? 18.613 -1.243 -10.494 1.00 96.94 88 PHE A C 1
ATOM 691 O O . PHE A 1 88 ? 19.007 -2.218 -9.851 1.00 96.94 88 PHE A O 1
ATOM 698 N N . LYS A 1 89 ? 17.425 -0.677 -10.243 1.00 95.69 89 LYS A N 1
ATOM 699 C CA . LYS A 1 89 ? 16.498 -1.161 -9.203 1.00 95.69 89 LYS A CA 1
ATOM 700 C C . LYS A 1 89 ? 16.003 -2.582 -9.471 1.00 95.69 89 LYS A C 1
ATOM 702 O O . LYS A 1 89 ? 16.005 -3.407 -8.558 1.00 95.69 89 LYS A O 1
ATOM 707 N N . LEU A 1 90 ? 15.636 -2.900 -10.714 1.00 93.44 90 LEU A N 1
ATOM 708 C CA . LEU A 1 90 ? 15.247 -4.260 -11.100 1.00 93.44 90 LEU A CA 1
ATOM 709 C C . LEU A 1 90 ? 16.375 -5.260 -10.837 1.00 93.44 90 LEU A C 1
ATOM 711 O O . LEU A 1 90 ? 16.114 -6.341 -10.312 1.00 93.44 90 LEU A O 1
ATOM 715 N N . GLN A 1 91 ? 17.625 -4.893 -11.127 1.00 93.12 91 GLN A N 1
ATOM 716 C CA . GLN A 1 91 ? 18.779 -5.739 -10.831 1.00 93.12 91 GLN A CA 1
ATOM 717 C C . GLN A 1 91 ? 18.938 -5.978 -9.322 1.00 93.12 91 GLN A C 1
ATOM 719 O O . GLN A 1 91 ? 19.165 -7.116 -8.914 1.00 93.12 91 GLN A O 1
ATOM 724 N N . GLN A 1 92 ? 18.759 -4.950 -8.484 1.00 92.75 92 GLN A N 1
ATOM 725 C CA . GLN A 1 92 ? 18.801 -5.109 -7.024 1.00 92.75 92 GLN A CA 1
ATOM 726 C C . GLN A 1 92 ? 17.701 -6.040 -6.500 1.00 92.75 92 GLN A C 1
ATOM 728 O O . GLN A 1 92 ? 17.964 -6.877 -5.636 1.00 92.75 92 GLN A O 1
ATOM 733 N N . LEU A 1 93 ? 16.485 -5.931 -7.039 1.00 89.50 93 LEU A N 1
ATOM 734 C CA . LEU A 1 93 ? 15.359 -6.784 -6.653 1.00 89.50 93 LEU A CA 1
ATOM 735 C C . LEU A 1 93 ? 15.521 -8.230 -7.162 1.00 89.50 93 LEU A C 1
ATOM 737 O O . LEU A 1 93 ? 15.152 -9.175 -6.462 1.00 89.50 93 LEU A O 1
ATOM 741 N N . ALA A 1 94 ? 16.116 -8.422 -8.345 1.00 76.12 94 ALA A N 1
ATOM 742 C CA . ALA A 1 94 ? 16.350 -9.733 -8.959 1.00 76.12 94 ALA A CA 1
ATOM 743 C C . ALA A 1 94 ? 17.439 -10.567 -8.256 1.00 76.12 94 ALA A C 1
ATOM 745 O O . ALA A 1 94 ? 17.427 -11.795 -8.353 1.00 76.12 94 ALA A O 1
ATOM 746 N N . LEU A 1 95 ? 18.339 -9.936 -7.490 1.00 60.66 95 LEU A N 1
ATOM 747 C CA . LEU A 1 95 ? 19.342 -10.629 -6.666 1.00 60.66 95 LEU A CA 1
ATOM 748 C C . LEU A 1 95 ? 18.741 -11.401 -5.472 1.00 60.66 95 LEU A C 1
ATOM 750 O O . LEU A 1 95 ? 19.476 -12.046 -4.726 1.00 60.66 95 LEU A O 1
ATOM 754 N N . SER A 1 96 ? 17.412 -11.413 -5.327 1.00 56.59 96 SER A N 1
ATOM 755 C CA . SER A 1 96 ? 16.665 -12.391 -4.534 1.00 56.59 96 SER A CA 1
ATOM 756 C C . SER A 1 96 ? 16.098 -13.497 -5.452 1.00 56.59 96 SER A C 1
ATOM 758 O O . SER A 1 96 ? 14.911 -13.465 -5.793 1.00 56.59 96 SER A O 1
ATOM 760 N N . PRO A 1 97 ? 16.892 -14.512 -5.857 1.00 51.09 97 PRO A N 1
ATOM 761 C CA . PRO A 1 97 ? 16.484 -15.554 -6.812 1.00 51.09 97 PRO A CA 1
ATOM 762 C C . PRO A 1 97 ? 15.356 -16.491 -6.328 1.00 51.09 97 PRO A C 1
ATOM 764 O O . PRO A 1 97 ? 15.017 -17.451 -7.016 1.00 51.09 97 PRO A O 1
ATOM 767 N N . VAL A 1 98 ? 14.756 -16.240 -5.160 1.00 57.28 98 VAL A N 1
ATOM 768 C CA . VAL A 1 98 ? 13.771 -17.130 -4.524 1.00 57.28 98 VAL A CA 1
ATOM 769 C C . VAL A 1 98 ? 12.317 -16.843 -4.953 1.00 57.28 98 VAL A C 1
ATOM 771 O O . VAL A 1 98 ? 11.495 -17.754 -4.898 1.00 57.28 98 VAL A O 1
ATOM 774 N N . ASP A 1 99 ? 11.985 -15.650 -5.470 1.00 58.09 99 ASP A N 1
ATOM 775 C CA . ASP A 1 99 ? 10.568 -15.235 -5.586 1.00 58.09 99 ASP A CA 1
ATOM 776 C C . ASP A 1 99 ? 9.985 -15.186 -7.017 1.00 58.09 99 ASP A C 1
ATOM 778 O O . ASP A 1 99 ? 8.772 -15.336 -7.181 1.00 58.09 99 ASP A O 1
ATOM 782 N N . LEU A 1 100 ? 10.790 -15.055 -8.080 1.00 55.75 100 LEU A N 1
ATOM 783 C CA . LEU A 1 100 ? 10.252 -14.864 -9.446 1.00 55.75 100 LEU A CA 1
ATOM 784 C C . LEU A 1 100 ? 9.451 -16.070 -9.973 1.00 55.75 100 LEU A C 1
ATOM 786 O O . LEU A 1 100 ? 8.479 -15.886 -10.701 1.00 55.75 100 LEU A O 1
ATOM 790 N N . ARG A 1 101 ? 9.796 -17.297 -9.553 1.00 56.34 101 ARG A N 1
ATOM 791 C CA . ARG A 1 101 ? 9.058 -18.524 -9.924 1.00 56.34 101 ARG A CA 1
ATOM 792 C C . ARG A 1 101 ? 7.725 -18.708 -9.186 1.00 56.34 101 ARG A C 1
ATOM 794 O O . ARG A 1 101 ? 6.957 -19.579 -9.577 1.00 56.34 101 ARG A O 1
ATOM 801 N N . ASN A 1 102 ? 7.470 -17.939 -8.125 1.00 58.00 102 ASN A N 1
ATOM 802 C CA . ASN A 1 102 ? 6.235 -18.031 -7.338 1.00 58.00 102 ASN A CA 1
ATOM 803 C C . ASN A 1 102 ? 5.257 -16.880 -7.631 1.00 58.00 102 ASN A C 1
ATOM 805 O O . ASN A 1 102 ? 4.065 -17.030 -7.374 1.00 58.00 102 ASN A O 1
ATOM 809 N N . VAL A 1 103 ? 5.744 -15.741 -8.143 1.00 55.53 103 VAL A N 1
ATOM 810 C CA . VAL A 1 103 ? 4.924 -14.547 -8.435 1.00 55.53 103 VAL A CA 1
ATOM 811 C C . VAL A 1 103 ? 4.285 -14.612 -9.820 1.00 55.53 103 VAL A C 1
ATOM 813 O O . VAL A 1 103 ? 3.131 -14.217 -9.979 1.00 55.53 103 VAL A O 1
ATOM 816 N N . VAL A 1 104 ? 4.992 -15.156 -10.811 1.00 55.12 104 VAL A N 1
ATOM 817 C CA . VAL A 1 104 ? 4.335 -15.648 -12.023 1.00 55.12 104 VAL A CA 1
ATOM 818 C C . VAL A 1 104 ? 3.750 -16.984 -11.609 1.00 55.12 104 VAL A C 1
ATOM 820 O O . VAL A 1 104 ? 4.484 -17.958 -11.447 1.00 55.12 104 VAL A O 1
ATOM 823 N N . GLY A 1 105 ? 2.458 -16.997 -11.285 1.00 49.31 105 GLY A N 1
ATOM 824 C CA . GLY A 1 105 ? 1.764 -18.223 -10.928 1.00 49.31 105 GLY A CA 1
ATOM 825 C C . GLY A 1 105 ? 2.122 -19.324 -11.922 1.00 49.31 105 GLY A C 1
ATOM 826 O O . GLY A 1 105 ? 2.378 -19.059 -13.096 1.00 49.31 105 GLY A O 1
ATOM 827 N N . ARG A 1 106 ? 2.141 -20.570 -11.446 1.00 45.94 106 ARG A N 1
ATOM 828 C CA . ARG A 1 106 ? 2.032 -21.744 -12.314 1.00 45.94 106 ARG A CA 1
ATOM 829 C C . ARG A 1 106 ? 0.684 -21.687 -13.049 1.00 45.94 106 ARG A C 1
ATOM 831 O O . ARG A 1 106 ? -0.213 -22.472 -12.756 1.00 45.94 106 ARG A O 1
ATOM 838 N N . GLU A 1 107 ? 0.505 -20.736 -13.952 1.00 47.88 107 GLU A N 1
ATOM 839 C CA . GLU A 1 107 ? -0.366 -20.917 -15.097 1.00 47.88 107 GLU A CA 1
ATOM 840 C C . GLU A 1 107 ? 0.336 -22.012 -15.904 1.00 47.88 107 GLU A C 1
ATOM 842 O O . GLU A 1 107 ? 1.490 -21.875 -16.306 1.00 47.88 107 GLU A O 1
ATOM 847 N N . GLY A 1 108 ? -0.259 -23.204 -15.859 1.00 48.19 108 GLY A N 1
ATOM 848 C CA . GLY A 1 108 ? 0.409 -24.454 -16.198 1.00 48.19 108 GLY A CA 1
ATOM 849 C C . GLY A 1 108 ? 0.966 -24.466 -17.616 1.00 48.19 108 GLY A C 1
ATOM 850 O O . GLY A 1 108 ? 0.371 -23.872 -18.498 1.00 48.19 108 GLY A O 1
ATOM 851 N N . ASP A 1 109 ? 2.084 -25.171 -17.809 1.00 48.28 109 ASP A N 1
ATOM 852 C CA . ASP A 1 109 ? 2.552 -25.702 -19.099 1.00 48.28 109 ASP A CA 1
ATOM 853 C C . ASP A 1 109 ? 2.299 -24.820 -20.341 1.00 48.28 109 ASP A C 1
ATOM 855 O O . ASP A 1 109 ? 1.919 -25.304 -21.403 1.00 48.28 109 ASP A O 1
ATOM 859 N N . GLU A 1 110 ? 2.577 -23.519 -20.248 1.00 54.00 110 GLU A N 1
ATOM 860 C CA . GLU A 1 110 ? 2.596 -22.619 -21.402 1.00 54.00 110 GLU A CA 1
ATOM 861 C C . GLU A 1 110 ? 4.011 -22.453 -21.959 1.00 54.00 110 GLU A C 1
ATOM 863 O O . GLU A 1 110 ? 4.480 -21.358 -22.265 1.00 54.00 110 GLU A O 1
ATOM 868 N N . THR A 1 111 ? 4.701 -23.567 -22.191 1.00 54.88 111 THR A N 1
ATOM 869 C CA . THR A 1 111 ? 5.864 -23.570 -23.094 1.00 54.88 111 THR A CA 1
ATOM 870 C C . THR A 1 111 ? 5.474 -23.293 -24.554 1.00 54.88 111 THR A C 1
ATOM 872 O O . THR A 1 11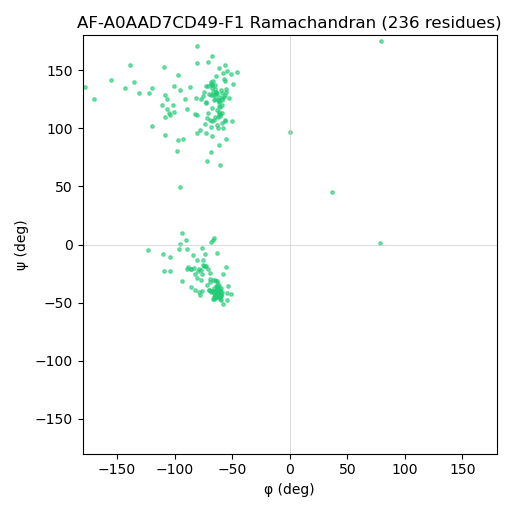1 ? 6.342 -23.275 -25.419 1.00 54.88 111 THR A O 1
ATOM 875 N N . HIS A 1 112 ? 4.194 -23.013 -24.835 1.00 53.94 112 HIS A N 1
ATOM 876 C CA . HIS A 1 112 ? 3.671 -22.735 -26.170 1.00 53.94 112 HIS A CA 1
ATOM 877 C C . HIS A 1 112 ? 3.234 -21.278 -26.435 1.00 53.94 112 HIS A C 1
ATOM 879 O O . HIS A 1 112 ? 2.962 -20.972 -27.593 1.00 53.94 112 HIS A O 1
ATOM 885 N N . LEU A 1 113 ? 3.179 -20.371 -25.440 1.00 55.50 113 LEU A N 1
ATOM 886 C CA . LEU A 1 113 ? 2.645 -19.004 -25.651 1.00 55.50 113 LEU A CA 1
ATOM 887 C C . LEU A 1 113 ? 3.680 -17.872 -25.753 1.00 55.50 113 LEU A C 1
ATOM 889 O O . LEU A 1 113 ? 3.327 -16.766 -26.171 1.00 55.50 113 LEU A O 1
ATOM 893 N N . ALA A 1 114 ? 4.959 -18.106 -25.446 1.00 54.19 114 ALA A N 1
ATOM 894 C CA . ALA A 1 114 ? 5.964 -17.043 -25.565 1.00 54.19 114 ALA A CA 1
ATOM 895 C C . ALA A 1 114 ? 6.190 -16.616 -27.031 1.00 54.19 114 ALA A C 1
ATOM 897 O O . ALA A 1 114 ? 6.233 -15.417 -27.313 1.00 54.19 114 ALA A O 1
ATOM 898 N N . GLU A 1 115 ? 6.226 -17.565 -27.976 1.00 54.00 115 GLU A N 1
ATOM 899 C CA . GLU A 1 115 ? 6.296 -17.244 -29.414 1.00 54.00 115 GLU A CA 1
ATOM 900 C C . GLU A 1 115 ? 4.997 -16.610 -29.937 1.00 54.00 115 GLU A C 1
ATOM 902 O O . GLU A 1 115 ? 5.008 -15.825 -30.887 1.00 54.00 115 GLU A O 1
ATOM 907 N N . ASP A 1 116 ? 3.876 -16.877 -29.269 1.00 55.62 116 ASP A N 1
ATOM 908 C CA . ASP A 1 116 ? 2.558 -16.436 -29.707 1.00 55.62 116 ASP A CA 1
ATOM 909 C C . ASP A 1 116 ? 2.292 -14.959 -29.378 1.00 55.62 116 ASP A C 1
ATOM 911 O O . ASP A 1 116 ? 1.487 -14.312 -30.041 1.00 55.62 116 ASP A O 1
ATOM 915 N N . SER A 1 117 ? 3.008 -14.372 -28.413 1.00 62.84 117 SER A N 1
ATOM 916 C CA . SER A 1 117 ? 2.874 -12.949 -28.070 1.00 62.84 117 SER A CA 1
ATOM 917 C C . SER A 1 117 ? 3.318 -12.024 -29.213 1.00 62.84 117 SER A C 1
ATOM 919 O O . SER A 1 117 ? 2.573 -11.119 -29.599 1.00 62.84 117 SER A O 1
ATOM 921 N N . PHE A 1 118 ? 4.469 -12.308 -29.832 1.00 66.12 118 PHE A N 1
ATOM 922 C CA . PHE A 1 118 ? 4.965 -11.577 -30.998 1.00 66.12 118 PHE A CA 1
ATOM 923 C C . PHE A 1 118 ? 4.058 -11.804 -32.212 1.00 66.12 118 PHE A C 1
ATOM 925 O O . PHE A 1 118 ? 3.604 -10.846 -32.835 1.00 66.12 118 PHE A O 1
ATOM 932 N N . VAL A 1 119 ? 3.686 -13.061 -32.484 1.00 70.88 119 VAL A N 1
ATOM 933 C CA . VAL A 1 119 ? 2.766 -13.420 -33.579 1.00 70.88 119 VAL A CA 1
ATOM 934 C C . VAL A 1 119 ? 1.398 -12.748 -33.409 1.00 70.88 119 VAL A C 1
ATOM 936 O O . VAL A 1 119 ? 0.798 -12.293 -34.389 1.00 70.88 119 VAL A O 1
ATOM 939 N N . ARG A 1 120 ? 0.898 -12.632 -32.177 1.00 75.44 120 ARG A N 1
ATOM 940 C CA . ARG A 1 120 ? -0.370 -11.968 -31.854 1.00 75.44 120 ARG A CA 1
ATOM 941 C C . ARG A 1 120 ? -0.284 -10.457 -32.045 1.00 75.44 120 ARG A C 1
ATOM 943 O O . ARG A 1 120 ? -1.232 -9.882 -32.582 1.00 75.44 120 ARG A O 1
ATOM 950 N N . LEU A 1 121 ? 0.840 -9.835 -31.691 1.00 77.75 121 LEU A N 1
ATOM 951 C CA . LEU A 1 121 ? 1.082 -8.409 -31.922 1.00 77.75 121 LEU A CA 1
ATOM 952 C C . LEU A 1 121 ? 1.172 -8.105 -33.425 1.00 77.75 121 LEU A C 1
ATOM 954 O O . LEU A 1 121 ? 0.452 -7.237 -33.917 1.00 77.75 121 LEU A O 1
ATOM 958 N N . THR A 1 122 ? 1.910 -8.916 -34.190 1.00 77.88 122 THR A N 1
ATOM 959 C CA . THR A 1 122 ? 1.983 -8.791 -35.657 1.00 77.88 122 THR A CA 1
ATOM 960 C C . THR A 1 122 ? 0.624 -9.034 -36.329 1.00 77.88 122 THR A C 1
ATOM 962 O O . THR A 1 122 ? 0.282 -8.375 -37.313 1.00 77.88 122 THR A O 1
ATOM 965 N N . ARG A 1 123 ? -0.203 -9.957 -35.808 1.00 81.31 123 ARG A N 1
ATOM 966 C CA . ARG A 1 123 ? -1.584 -10.165 -36.291 1.00 81.31 123 ARG A CA 1
ATOM 967 C C . ARG A 1 123 ? -2.473 -8.952 -36.025 1.00 81.31 123 ARG A C 1
ATOM 969 O O . ARG A 1 123 ? -3.236 -8.573 -36.912 1.00 81.31 123 ARG A O 1
ATOM 976 N N . LEU A 1 124 ? -2.370 -8.345 -34.844 1.00 84.38 124 LEU A N 1
ATOM 977 C CA . LEU A 1 124 ? -3.117 -7.139 -34.473 1.00 84.38 124 LEU A CA 1
ATOM 978 C C . LEU A 1 124 ? -2.717 -5.932 -35.328 1.00 84.38 124 LEU A C 1
ATOM 980 O O . LEU A 1 124 ? -3.593 -5.246 -35.856 1.00 84.38 124 LEU A O 1
ATOM 984 N N . GLU A 1 125 ? -1.421 -5.717 -35.547 1.00 86.81 125 GLU A N 1
ATOM 985 C CA . GLU A 1 125 ? -0.930 -4.658 -36.436 1.00 86.81 125 GLU A CA 1
ATOM 986 C C . GLU A 1 125 ? -1.427 -4.845 -37.871 1.00 86.81 125 GLU A C 1
ATOM 988 O O . GLU A 1 125 ? -1.922 -3.903 -38.495 1.00 86.81 125 GLU A O 1
ATOM 993 N N . ARG A 1 126 ? -1.382 -6.078 -38.390 1.00 87.38 126 ARG A N 1
ATOM 994 C CA . ARG A 1 126 ? -1.870 -6.389 -39.739 1.00 87.38 126 ARG A CA 1
ATOM 995 C C . ARG A 1 126 ? -3.385 -6.207 -39.860 1.00 87.38 126 ARG A C 1
ATOM 997 O O . ARG A 1 126 ? -3.849 -5.719 -40.890 1.00 87.38 126 ARG A O 1
ATOM 1004 N N . ALA A 1 127 ? -4.148 -6.560 -38.826 1.00 84.69 127 ALA A N 1
ATOM 1005 C CA . ALA A 1 127 ? -5.593 -6.347 -38.781 1.00 84.69 127 ALA A CA 1
ATOM 1006 C C . ALA A 1 127 ? -5.946 -4.851 -38.769 1.00 84.69 127 ALA A C 1
ATOM 1008 O O . ALA A 1 127 ? -6.794 -4.418 -39.552 1.00 84.69 127 ALA A O 1
ATOM 1009 N N . ASN A 1 128 ? -5.243 -4.047 -37.966 1.00 83.56 128 ASN A N 1
ATOM 1010 C CA . ASN A 1 128 ? -5.417 -2.594 -37.948 1.00 83.56 128 ASN A CA 1
ATOM 1011 C C . ASN A 1 128 ? -5.041 -1.958 -39.292 1.00 83.56 128 ASN A C 1
ATOM 1013 O O . ASN A 1 128 ? -5.784 -1.119 -39.800 1.00 83.56 128 ASN A O 1
ATOM 1017 N N . LEU A 1 129 ? -3.949 -2.399 -39.923 1.00 89.69 129 LEU A N 1
ATOM 1018 C CA . LEU A 1 129 ? -3.548 -1.915 -41.246 1.00 89.69 129 LEU A CA 1
ATOM 1019 C C . LEU A 1 129 ? -4.625 -2.199 -42.310 1.00 89.69 129 LEU A C 1
ATOM 1021 O O . LEU A 1 129 ? -4.899 -1.352 -43.164 1.00 89.69 129 LEU A O 1
ATOM 1025 N N . MET A 1 130 ? -5.259 -3.374 -42.256 1.00 83.25 130 MET A N 1
ATOM 1026 C CA . MET A 1 130 ? -6.348 -3.733 -43.170 1.00 83.25 130 MET A CA 1
ATOM 1027 C C . MET A 1 130 ? -7.622 -2.927 -42.898 1.00 83.25 130 MET A C 1
ATOM 1029 O O . MET A 1 130 ? -8.261 -2.481 -43.849 1.00 83.25 130 MET A O 1
ATOM 1033 N N . ALA A 1 131 ? -7.960 -2.672 -41.632 1.00 81.31 131 ALA A N 1
ATOM 1034 C CA . ALA A 1 131 ? -9.094 -1.823 -41.269 1.00 81.31 131 ALA A CA 1
ATOM 1035 C C . ALA A 1 131 ? -8.903 -0.373 -41.755 1.00 81.31 131 ALA A C 1
ATOM 1037 O O . ALA A 1 131 ? -9.818 0.213 -42.338 1.00 81.31 131 ALA A O 1
ATOM 1038 N N . VAL A 1 132 ? -7.694 0.182 -41.609 1.00 83.25 132 VAL A N 1
ATOM 1039 C CA . VAL A 1 132 ? -7.363 1.521 -42.122 1.00 83.25 132 VAL A CA 1
ATOM 1040 C C . VAL A 1 132 ? -7.451 1.554 -43.649 1.00 83.25 132 VAL A C 1
ATOM 1042 O O . VAL A 1 132 ? -8.068 2.460 -44.208 1.00 83.25 132 VAL A O 1
ATOM 1045 N N . ARG A 1 133 ? -6.923 0.543 -44.351 1.00 76.38 133 ARG A N 1
ATOM 1046 C CA . ARG A 1 133 ? -7.039 0.463 -45.818 1.00 76.38 133 ARG A CA 1
ATOM 1047 C C . ARG A 1 133 ? -8.484 0.338 -46.298 1.00 76.38 133 ARG A C 1
ATOM 1049 O O . ARG A 1 133 ? -8.829 0.968 -47.293 1.00 76.38 133 ARG A O 1
ATOM 1056 N N . ALA A 1 134 ? -9.331 -0.407 -45.589 1.00 74.12 134 ALA A N 1
ATOM 1057 C CA . ALA A 1 134 ? -10.754 -0.495 -45.908 1.00 74.12 134 ALA A CA 1
ATOM 1058 C C . ALA A 1 134 ? -11.470 0.858 -45.747 1.00 74.12 134 ALA A C 1
ATOM 1060 O O . ALA A 1 134 ? -12.384 1.15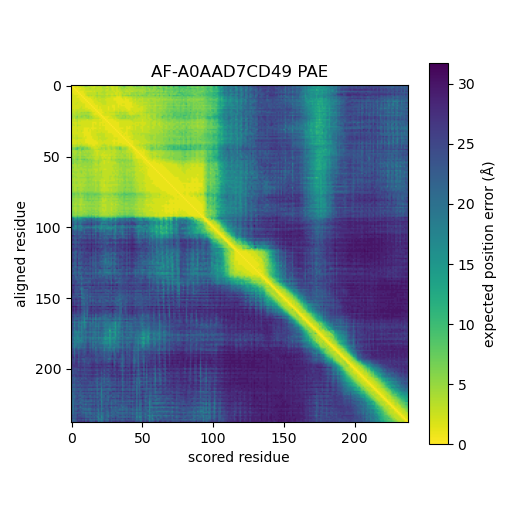8 -46.510 1.00 74.12 134 ALA A O 1
ATOM 1061 N N . SER A 1 135 ? -11.024 1.704 -44.812 1.00 72.75 135 SER A N 1
ATOM 1062 C CA . SER A 1 135 ? -11.591 3.045 -44.612 1.00 72.75 135 SER A CA 1
ATOM 1063 C C . SER A 1 135 ? -11.166 4.076 -45.671 1.00 72.75 135 SER A C 1
ATOM 1065 O O . SER A 1 135 ? -11.834 5.093 -45.830 1.00 72.75 135 SER A O 1
ATOM 1067 N N . ILE A 1 136 ? -10.088 3.804 -46.420 1.00 75.62 136 ILE A N 1
ATOM 1068 C CA . ILE A 1 136 ? -9.577 4.655 -47.513 1.00 75.62 136 ILE A CA 1
ATOM 1069 C C . ILE A 1 136 ? -10.116 4.188 -48.882 1.00 75.62 136 ILE A C 1
ATOM 1071 O O . ILE A 1 136 ? -9.809 4.782 -49.916 1.00 75.62 136 ILE A O 1
ATOM 1075 N N . ALA A 1 137 ? -10.946 3.138 -48.923 1.00 70.12 137 ALA A N 1
ATOM 1076 C CA . ALA A 1 137 ? -11.567 2.700 -50.167 1.00 70.12 137 ALA A CA 1
ATOM 1077 C C . ALA A 1 137 ? -12.345 3.869 -50.818 1.00 70.12 137 ALA A C 1
ATOM 1079 O O . ALA A 1 137 ? -13.115 4.542 -50.125 1.00 70.12 137 ALA A O 1
ATOM 1080 N N . PRO A 1 138 ? -12.158 4.136 -52.128 1.00 65.25 138 PRO A N 1
ATOM 1081 C CA . PRO A 1 138 ? -12.828 5.237 -52.806 1.00 65.25 138 PRO A CA 1
ATOM 1082 C C . PRO A 1 138 ? -14.338 5.047 -52.693 1.00 65.25 138 PRO A C 1
ATOM 1084 O O . PRO A 1 138 ? -14.877 4.033 -53.141 1.00 65.25 138 PRO A O 1
ATOM 1087 N N . LEU A 1 139 ? -15.014 6.014 -52.072 1.00 62.47 139 LEU A N 1
ATOM 1088 C CA . LEU A 1 139 ? -16.468 6.024 -51.971 1.00 62.47 139 LEU A CA 1
ATOM 1089 C C . LEU A 1 139 ? -17.062 5.861 -53.381 1.00 62.47 139 LEU A C 1
ATOM 1091 O O . LEU A 1 139 ? -16.720 6.648 -54.270 1.00 62.47 139 LEU A O 1
ATOM 1095 N N . PRO A 1 140 ? -17.947 4.876 -53.617 1.00 61.94 140 PRO A N 1
ATOM 1096 C CA . PRO A 1 140 ? -18.638 4.775 -54.890 1.00 61.94 140 PRO A CA 1
ATOM 1097 C C . PRO A 1 140 ? -19.470 6.043 -55.075 1.00 61.94 140 PRO A C 1
ATOM 1099 O O . PRO A 1 140 ? -20.293 6.377 -54.219 1.00 61.94 140 PRO A O 1
ATOM 1102 N N . SER A 1 141 ? -19.238 6.754 -56.182 1.00 63.19 141 SER A N 1
ATOM 1103 C CA . SER A 1 141 ? -19.930 7.988 -56.556 1.00 63.19 141 SER A CA 1
ATOM 1104 C C . SER A 1 141 ? -21.444 7.758 -56.589 1.00 63.19 141 SER A C 1
ATOM 1106 O O . SER A 1 141 ? -22.007 7.336 -57.601 1.00 63.19 141 SER A O 1
ATOM 1108 N N . SER A 1 142 ? -22.109 7.992 -55.463 1.00 56.31 142 SER A N 1
ATOM 1109 C CA . SER A 1 142 ? -23.534 7.732 -55.311 1.00 56.31 142 SER A CA 1
ATOM 1110 C C . SER A 1 142 ? -24.291 9.044 -55.308 1.00 56.31 142 SER A C 1
ATOM 1112 O O . SER A 1 142 ? -23.980 9.985 -54.578 1.00 56.31 142 SER A O 1
ATOM 1114 N N . ARG A 1 143 ? -25.258 9.082 -56.224 1.00 59.34 143 ARG A N 1
ATOM 1115 C CA . ARG A 1 143 ? -26.114 10.207 -56.574 1.00 59.34 143 ARG A CA 1
ATOM 1116 C C . ARG A 1 143 ? -26.733 10.869 -55.349 1.00 59.34 143 ARG A C 1
ATOM 1118 O O . ARG A 1 143 ? -27.247 10.219 -54.447 1.00 59.34 143 ARG A O 1
ATOM 1125 N N . SER A 1 144 ? -26.730 12.195 -55.424 1.00 53.97 144 SER A N 1
ATOM 1126 C CA . SER A 1 144 ? -27.415 13.135 -54.550 1.00 53.97 144 SER A CA 1
ATOM 1127 C C . SER A 1 144 ? -28.892 12.773 -54.375 1.00 53.97 144 SER A C 1
ATOM 1129 O O . SER A 1 144 ? -29.711 13.000 -55.265 1.00 53.97 144 SER A O 1
ATOM 1131 N N . THR A 1 145 ? -29.234 12.244 -53.204 1.00 56.19 145 THR A N 1
ATOM 1132 C CA . THR A 1 145 ? -30.604 12.251 -52.685 1.00 56.19 145 THR A CA 1
ATOM 1133 C C . THR A 1 145 ? -30.643 13.243 -51.533 1.00 56.19 145 THR A C 1
ATOM 1135 O O . THR A 1 145 ? -30.039 13.022 -50.484 1.00 56.19 145 THR A O 1
ATOM 1138 N N . ARG A 1 146 ? -31.327 14.372 -51.753 1.00 51.81 146 ARG A N 1
ATOM 1139 C CA . ARG A 1 146 ? -31.631 15.371 -50.722 1.00 51.81 146 ARG A CA 1
ATOM 1140 C C . ARG A 1 146 ? -32.461 14.710 -49.622 1.00 51.81 146 ARG A C 1
ATOM 1142 O O . ARG A 1 146 ? -33.631 14.411 -49.837 1.00 51.81 146 ARG A O 1
ATOM 1149 N N . VAL A 1 147 ? -31.869 14.533 -48.446 1.00 49.53 147 VAL A N 1
ATOM 1150 C CA . VAL A 1 147 ? -32.598 14.230 -47.212 1.00 49.53 147 VAL A CA 1
ATOM 1151 C C . VAL A 1 147 ? -32.634 15.504 -46.376 1.00 49.53 147 VAL A C 1
ATOM 1153 O O . VAL A 1 147 ? -31.609 15.991 -45.904 1.00 49.53 147 VAL A O 1
ATOM 1156 N N . SER A 1 148 ? -33.830 16.068 -46.240 1.00 52.09 148 SER A N 1
ATOM 1157 C CA . SER A 1 148 ? -34.118 17.240 -45.416 1.00 52.09 148 SER A CA 1
ATOM 1158 C C . SER A 1 148 ? -34.092 16.838 -43.939 1.00 52.09 148 SER A C 1
ATOM 1160 O O . SER A 1 148 ? -35.023 16.201 -43.449 1.00 52.09 148 SER A O 1
ATOM 1162 N N . LEU A 1 149 ? -33.022 17.190 -43.225 1.00 45.91 149 LEU A N 1
ATOM 1163 C CA . LEU A 1 149 ? -32.918 17.000 -41.778 1.00 45.91 149 LEU A CA 1
ATOM 1164 C C . LEU A 1 149 ? -33.661 18.128 -41.052 1.00 45.91 149 LEU A C 1
ATOM 1166 O O . LEU A 1 149 ? -33.247 19.286 -41.075 1.00 45.91 149 LEU A O 1
ATOM 1170 N N . ALA A 1 150 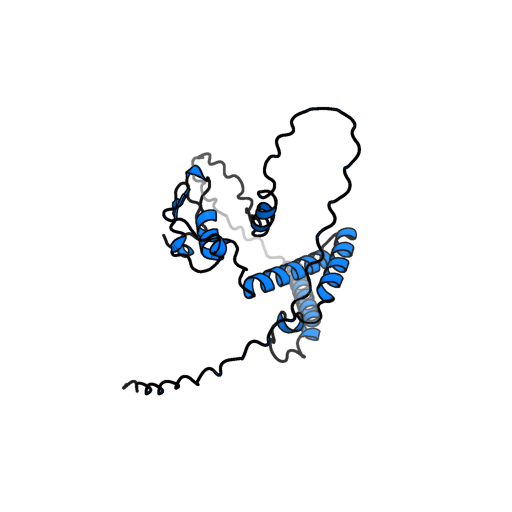? -34.764 17.774 -40.397 1.00 50.44 150 ALA A N 1
ATOM 1171 C CA . ALA A 1 150 ? -35.469 18.648 -39.473 1.00 50.44 150 ALA A CA 1
ATOM 1172 C C . ALA A 1 150 ? -34.662 18.794 -38.170 1.00 50.44 150 ALA A C 1
ATOM 1174 O O . ALA A 1 150 ? -34.357 17.812 -37.493 1.00 50.44 150 ALA A O 1
ATOM 1175 N N . LEU A 1 151 ? -34.323 20.039 -37.830 1.00 59.00 151 LEU A N 1
ATOM 1176 C CA . LEU A 1 151 ? -33.652 20.423 -36.589 1.00 59.00 151 LEU A CA 1
ATOM 1177 C C . LEU A 1 151 ? -34.536 20.121 -35.360 1.00 59.00 151 LEU A C 1
ATOM 1179 O O . LEU A 1 151 ? -35.672 20.602 -35.309 1.00 59.00 151 LEU A O 1
ATOM 1183 N N . PRO A 1 152 ? -34.030 19.446 -34.313 1.00 52.69 152 PRO A N 1
ATOM 1184 C CA . PRO A 1 152 ? -34.709 19.421 -33.024 1.00 52.69 152 PRO A CA 1
ATOM 1185 C C . PRO A 1 152 ? -34.549 20.766 -32.294 1.00 52.69 152 PRO A C 1
ATOM 1187 O O . PRO A 1 152 ? -33.452 21.316 -32.163 1.00 52.69 152 PRO A O 1
ATOM 1190 N N . LYS A 1 153 ? -35.677 21.297 -31.806 1.00 52.62 153 LYS A N 1
ATOM 1191 C CA . LYS A 1 153 ? -35.761 22.515 -30.986 1.00 52.62 153 LYS A CA 1
ATOM 1192 C C . LYS A 1 153 ? -34.986 22.342 -29.673 1.00 52.62 153 LYS A C 1
ATOM 1194 O O . LYS A 1 153 ? -35.237 21.411 -28.913 1.00 52.62 153 LYS A O 1
ATOM 1199 N N . ARG A 1 154 ? -34.078 23.285 -29.400 1.00 44.75 154 ARG A N 1
ATOM 1200 C CA . ARG A 1 154 ? -33.347 23.428 -28.131 1.00 44.75 154 ARG A CA 1
ATOM 1201 C C . ARG A 1 154 ? -34.308 23.739 -26.978 1.00 44.75 154 ARG A C 1
ATOM 1203 O O . ARG A 1 154 ? -35.100 24.672 -27.074 1.00 44.75 154 ARG A O 1
ATOM 1210 N N . VAL A 1 155 ? -34.172 23.006 -25.875 1.00 62.84 155 VAL A N 1
ATOM 1211 C CA . VAL A 1 155 ? -34.784 23.320 -24.574 1.00 62.84 155 VAL A CA 1
ATOM 1212 C C . VAL A 1 155 ? -33.754 24.086 -23.726 1.00 62.84 155 VAL A C 1
ATOM 1214 O O . VAL A 1 155 ? -32.601 23.655 -23.669 1.00 62.84 155 VAL A O 1
ATOM 1217 N N . PRO A 1 156 ? -34.111 25.210 -23.074 1.00 56.31 156 PRO A N 1
ATOM 1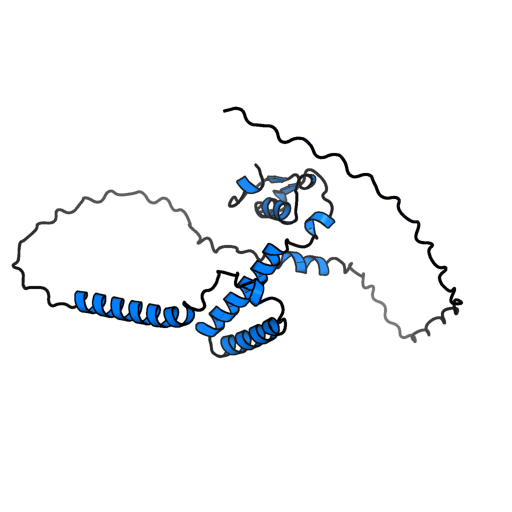218 C CA . PRO A 1 156 ? -33.196 25.942 -22.204 1.00 56.31 156 PRO A CA 1
ATOM 1219 C C . PRO A 1 156 ? -33.143 25.306 -20.805 1.00 56.31 156 PRO A C 1
ATOM 1221 O O . PRO A 1 156 ? -34.107 25.365 -20.043 1.00 56.31 156 PRO A O 1
ATOM 1224 N N . CYS A 1 157 ? -32.001 24.718 -20.445 1.00 40.94 157 CYS A N 1
ATOM 1225 C CA . CYS A 1 157 ? -31.725 24.263 -19.082 1.00 40.94 157 CYS A CA 1
ATOM 1226 C C . CYS A 1 157 ? -31.048 25.389 -18.287 1.00 40.94 157 CYS A C 1
ATOM 1228 O O . CYS A 1 157 ? -30.031 25.939 -18.706 1.00 40.94 157 CYS A O 1
ATOM 1230 N N . LYS A 1 158 ? -31.643 25.740 -17.142 1.00 45.72 158 LYS A N 1
ATOM 1231 C CA . LYS A 1 158 ? -31.165 26.770 -16.213 1.00 45.72 158 LYS A CA 1
ATOM 1232 C C . LYS A 1 158 ? -29.844 26.337 -15.571 1.00 45.72 158 LYS A C 1
ATOM 1234 O O . LYS A 1 158 ? -29.730 25.231 -15.051 1.00 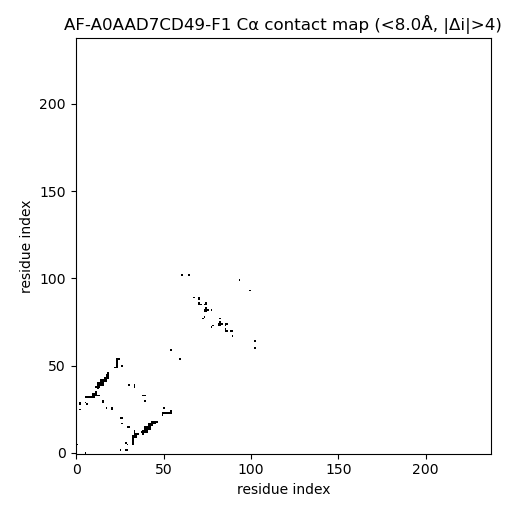45.72 158 LYS A O 1
ATOM 1239 N N . SER A 1 159 ? -28.871 27.240 -15.597 1.00 43.41 159 SER A N 1
ATOM 1240 C CA . SER A 1 159 ? -27.565 27.121 -14.960 1.00 43.41 159 SER A CA 1
ATOM 1241 C C . SER A 1 159 ? -27.682 27.215 -13.436 1.00 43.41 159 SER A C 1
ATOM 1243 O O . SER A 1 159 ? -27.981 28.283 -12.903 1.00 43.41 159 SER A O 1
ATOM 1245 N N . THR A 1 160 ? -27.388 26.127 -12.730 1.00 46.75 160 THR A N 1
ATOM 1246 C CA . THR A 1 160 ? -26.980 26.172 -11.321 1.00 46.75 160 THR A CA 1
ATOM 1247 C C . THR A 1 160 ? -25.479 25.934 -11.254 1.00 46.75 160 THR A C 1
ATOM 1249 O O . THR A 1 160 ? -24.990 24.861 -11.607 1.00 46.75 160 THR A O 1
ATOM 1252 N N . SER A 1 161 ? -24.753 26.966 -10.837 1.00 49.75 161 SER A N 1
ATOM 1253 C CA . SER A 1 161 ? -23.321 26.969 -10.561 1.00 49.75 161 SER A CA 1
ATOM 1254 C C . SER A 1 161 ? -22.973 25.948 -9.474 1.00 49.75 161 SER A C 1
ATOM 1256 O O . SER A 1 161 ? -23.233 26.177 -8.295 1.00 49.75 161 SER A O 1
ATOM 1258 N N . GLY A 1 162 ? -22.387 24.823 -9.879 1.00 41.25 162 GLY A N 1
ATOM 1259 C CA . GLY A 1 162 ? -21.757 23.850 -8.994 1.00 41.25 162 GLY A CA 1
ATOM 1260 C C . GLY A 1 162 ? -20.287 23.722 -9.364 1.00 41.25 162 GLY A C 1
ATOM 1261 O O . GLY A 1 162 ? -19.940 23.090 -10.361 1.00 41.25 162 GLY A O 1
ATOM 1262 N N . THR A 1 163 ? -19.424 24.356 -8.579 1.00 47.34 163 THR A N 1
ATOM 1263 C CA . THR A 1 163 ? -17.965 24.259 -8.656 1.00 47.34 163 THR A CA 1
ATOM 1264 C C . THR A 1 163 ? -17.561 22.797 -8.485 1.00 47.34 163 THR A C 1
ATOM 1266 O O . THR A 1 163 ? -17.546 22.255 -7.382 1.00 47.34 163 THR A O 1
ATOM 1269 N N . THR A 1 164 ? -17.273 22.132 -9.601 1.00 43.91 164 THR A N 1
ATOM 1270 C CA . THR A 1 164 ? -16.822 20.741 -9.614 1.00 43.91 164 THR A CA 1
ATOM 1271 C C . THR A 1 164 ? -15.302 20.775 -9.708 1.00 43.91 164 THR A C 1
ATOM 1273 O O . THR A 1 164 ? -14.737 20.861 -10.793 1.00 43.91 164 THR A O 1
ATOM 1276 N N . LEU A 1 165 ? -14.633 20.797 -8.554 1.00 50.66 165 LEU A N 1
ATOM 1277 C CA . LEU A 1 165 ? -13.190 20.564 -8.485 1.00 50.66 165 LEU A CA 1
ATOM 1278 C C . LEU A 1 165 ? -12.912 19.116 -8.919 1.00 50.66 165 LEU A C 1
ATOM 1280 O O . LEU A 1 165 ? -13.614 18.206 -8.457 1.00 50.66 165 LEU A O 1
ATOM 1284 N N . PRO A 1 166 ? -11.915 18.866 -9.786 1.00 51.28 166 PRO A N 1
ATOM 1285 C CA . PRO A 1 166 ? -11.543 17.510 -10.141 1.00 51.28 166 PRO A CA 1
ATOM 1286 C C . PRO A 1 166 ? -11.072 16.790 -8.877 1.00 51.28 166 PRO A C 1
ATOM 1288 O O . PRO A 1 166 ? -10.151 17.229 -8.188 1.00 51.28 166 PRO A O 1
ATOM 1291 N N . ARG A 1 167 ? -11.734 15.671 -8.571 1.00 46.00 167 ARG A N 1
ATOM 1292 C CA . ARG A 1 167 ? -11.257 14.670 -7.616 1.00 46.00 167 ARG A CA 1
ATOM 1293 C C . ARG A 1 167 ? -9.931 14.117 -8.138 1.00 46.00 167 ARG A C 1
ATOM 1295 O O . ARG A 1 167 ? -9.908 13.091 -8.810 1.00 46.00 167 ARG A O 1
ATOM 1302 N N . LEU A 1 168 ? -8.836 14.804 -7.821 1.00 41.25 168 LEU A N 1
ATOM 1303 C CA . LEU A 1 168 ? -7.510 14.209 -7.821 1.00 41.25 168 LEU A CA 1
ATOM 1304 C C . LEU A 1 168 ? -7.568 13.072 -6.800 1.00 41.25 168 LEU A C 1
ATOM 1306 O O . LEU A 1 168 ? -7.809 13.298 -5.612 1.00 41.25 168 LEU A O 1
ATOM 1310 N N . GLY A 1 169 ? -7.465 11.840 -7.293 1.00 40.47 169 GLY A N 1
ATOM 1311 C CA . GLY A 1 169 ? 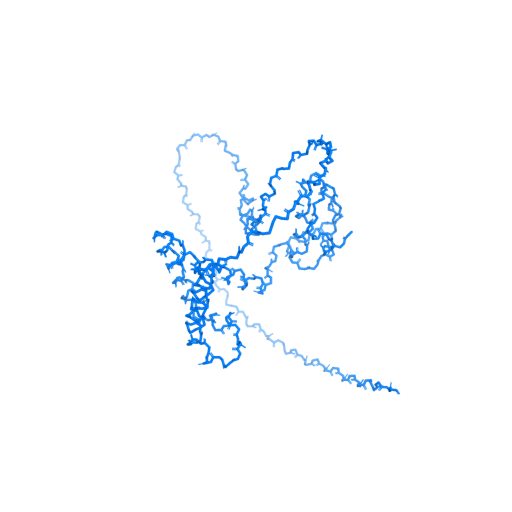-7.476 10.646 -6.470 1.00 40.47 169 GLY A CA 1
ATOM 1312 C C . GLY A 1 169 ? -6.369 10.734 -5.432 1.00 40.47 169 GLY A C 1
ATOM 1313 O O . GLY A 1 169 ? -5.198 10.560 -5.753 1.00 40.47 169 GLY A O 1
ATOM 1314 N N . MET A 1 170 ? -6.745 10.979 -4.177 1.00 43.59 170 MET A N 1
ATOM 1315 C CA . MET A 1 170 ? -5.882 10.707 -3.038 1.00 43.59 170 MET A CA 1
ATOM 1316 C C . MET A 1 170 ? -5.737 9.189 -2.915 1.00 43.59 170 MET A C 1
ATOM 1318 O O . MET A 1 170 ? -6.380 8.543 -2.087 1.00 43.59 170 MET A O 1
ATOM 1322 N N . VAL A 1 171 ? -4.866 8.610 -3.739 1.00 45.75 171 VAL A N 1
ATOM 1323 C CA . VAL A 1 171 ? -4.139 7.393 -3.382 1.00 45.75 171 VAL A CA 1
ATOM 1324 C C . VAL A 1 171 ? -3.124 7.833 -2.327 1.00 45.75 171 VAL A C 1
ATOM 1326 O O . VAL A 1 171 ? -1.939 8.014 -2.587 1.00 45.75 171 VAL A O 1
ATOM 1329 N N . LEU A 1 172 ? -3.632 8.134 -1.129 1.00 45.66 172 LEU A N 1
ATOM 1330 C CA . LEU A 1 172 ? -2.821 8.413 0.044 1.00 45.66 172 LEU A CA 1
ATOM 1331 C C . LEU A 1 172 ? -2.136 7.104 0.427 1.00 45.66 172 LEU A C 1
ATOM 1333 O O . LEU A 1 172 ? -2.706 6.244 1.092 1.00 45.66 172 LEU A O 1
ATOM 1337 N N . ASN A 1 173 ? -0.926 6.969 -0.107 1.00 43.47 173 ASN A N 1
ATOM 1338 C CA . ASN A 1 173 ? 0.205 6.200 0.380 1.00 43.47 173 ASN A CA 1
ATOM 1339 C C . ASN A 1 173 ? -0.060 5.448 1.698 1.00 43.47 173 ASN A C 1
ATOM 1341 O O . ASN A 1 173 ? 0.139 5.972 2.795 1.00 43.47 173 ASN A O 1
ATOM 1345 N N . ILE A 1 174 ? -0.400 4.164 1.573 1.00 51.25 174 ILE A N 1
ATOM 1346 C CA . ILE A 1 174 ? -0.347 3.174 2.662 1.00 51.25 174 ILE A CA 1
ATOM 1347 C C . ILE A 1 174 ? 1.076 3.118 3.272 1.00 51.25 174 ILE A C 1
ATOM 1349 O O . ILE A 1 174 ? 1.243 2.721 4.422 1.00 51.25 174 ILE A O 1
ATOM 1353 N N . SER A 1 175 ? 2.094 3.600 2.546 1.00 45.97 175 SER A N 1
ATOM 1354 C CA . SER A 1 175 ? 3.492 3.634 2.981 1.00 45.97 175 SER A CA 1
ATOM 1355 C C . SER A 1 175 ? 3.836 4.738 3.996 1.00 45.97 175 SER A C 1
ATOM 1357 O O . SER A 1 175 ? 4.773 4.560 4.773 1.00 45.97 175 SER A O 1
ATOM 1359 N N . LEU A 1 176 ? 3.103 5.863 4.056 1.00 44.59 176 LEU A N 1
ATOM 1360 C CA . LEU A 1 176 ? 3.514 6.995 4.913 1.00 44.59 176 LEU A CA 1
ATOM 1361 C C . LEU A 1 176 ? 3.213 6.760 6.406 1.00 44.59 176 LEU A C 1
ATOM 1363 O O . LEU A 1 176 ? 3.853 7.340 7.281 1.00 44.59 176 LEU A O 1
ATOM 1367 N N . CYS A 1 177 ? 2.268 5.870 6.724 1.00 45.34 177 CYS A N 1
ATOM 1368 C CA . CYS A 1 177 ? 1.874 5.616 8.111 1.00 45.34 177 CYS A CA 1
ATOM 1369 C C . CYS A 1 177 ? 2.926 4.827 8.916 1.00 45.34 177 CYS A C 1
ATOM 1371 O O . CYS A 1 177 ? 2.886 4.873 10.143 1.00 45.34 177 CYS A O 1
ATOM 1373 N N . LEU A 1 178 ? 3.869 4.135 8.259 1.00 50.56 178 LEU A N 1
ATOM 1374 C CA . LEU A 1 178 ? 4.953 3.408 8.938 1.00 50.56 178 LEU A CA 1
ATOM 1375 C C . LEU A 1 178 ? 6.179 4.288 9.248 1.00 50.56 178 LEU A C 1
ATOM 1377 O O . LEU A 1 178 ? 6.927 3.966 10.165 1.00 50.56 178 LEU A O 1
ATOM 1381 N N . GLN A 1 179 ? 6.365 5.421 8.559 1.00 44.56 179 GLN A N 1
ATOM 1382 C CA . GLN A 1 179 ? 7.493 6.332 8.823 1.00 44.56 179 GLN A CA 1
ATOM 1383 C C . GLN A 1 179 ? 7.237 7.284 10.006 1.00 44.56 179 GLN A C 1
ATOM 1385 O O . GLN A 1 179 ? 8.167 7.689 10.696 1.00 44.56 179 GLN A O 1
ATOM 1390 N N . LEU A 1 180 ? 5.974 7.592 10.324 1.00 43.84 180 LEU A N 1
ATOM 1391 C CA . LEU A 1 180 ? 5.633 8.497 11.434 1.00 43.84 180 LEU A CA 1
ATOM 1392 C C . LEU A 1 180 ? 5.826 7.883 12.834 1.00 43.84 180 LEU A C 1
ATOM 1394 O O . LEU A 1 180 ? 5.744 8.599 13.833 1.00 43.84 180 LEU A O 1
ATOM 1398 N N . THR A 1 181 ? 6.112 6.582 12.942 1.00 49.34 181 THR A N 1
ATOM 1399 C CA . THR A 1 181 ? 6.438 5.945 14.229 1.00 49.34 181 THR A CA 1
ATOM 1400 C C . THR A 1 181 ? 7.880 6.151 14.696 1.00 49.34 181 THR A C 1
ATOM 1402 O O . THR A 1 181 ? 8.130 5.922 15.877 1.00 49.34 181 THR A O 1
ATOM 1405 N N . GLU A 1 182 ? 8.799 6.626 13.848 1.00 45.59 182 GLU A N 1
ATOM 1406 C CA . GLU A 1 182 ? 10.191 6.898 14.261 1.00 45.59 182 GLU A CA 1
ATOM 1407 C C . GLU A 1 182 ? 10.414 8.310 14.825 1.00 45.59 182 GLU A C 1
ATOM 1409 O O . GLU A 1 182 ? 11.360 8.526 15.575 1.00 45.59 182 GLU A O 1
ATOM 1414 N N . ILE A 1 183 ? 9.527 9.273 14.553 1.00 44.00 183 ILE A N 1
ATOM 1415 C CA . ILE A 1 183 ? 9.765 10.679 14.935 1.00 44.00 183 ILE A CA 1
ATOM 1416 C C . ILE A 1 183 ? 9.310 10.985 16.378 1.00 44.00 183 ILE A C 1
ATOM 1418 O O . ILE A 1 183 ? 9.818 11.904 17.011 1.00 44.00 183 ILE A O 1
ATOM 1422 N N . ASN A 1 184 ? 8.418 10.178 16.964 1.00 44.44 184 ASN A N 1
ATOM 1423 C CA . ASN A 1 184 ? 7.849 10.447 18.296 1.00 44.44 184 ASN A CA 1
ATOM 1424 C C . ASN A 1 184 ? 8.578 9.774 19.480 1.00 44.44 184 ASN A C 1
ATOM 1426 O O . ASN A 1 184 ? 8.067 9.816 20.599 1.00 44.44 184 ASN A O 1
ATOM 1430 N N . SER A 1 185 ? 9.757 9.168 19.283 1.00 44.94 185 SER A N 1
ATOM 1431 C CA . SER A 1 185 ? 10.605 8.703 20.401 1.00 44.94 185 SER A CA 1
ATOM 1432 C C . SER A 1 185 ? 11.701 9.692 20.813 1.00 44.94 185 SER A C 1
ATOM 1434 O O . SER A 1 185 ? 12.392 9.443 21.799 1.00 44.94 185 SER A O 1
ATOM 1436 N N . ALA A 1 186 ? 11.857 10.817 20.111 1.00 45.78 186 ALA A N 1
ATOM 1437 C CA . ALA A 1 186 ? 12.735 11.903 20.532 1.00 45.78 186 ALA A CA 1
ATOM 1438 C C . ALA A 1 186 ? 11.924 12.916 21.354 1.00 45.78 186 ALA A C 1
ATOM 1440 O O . ALA A 1 186 ? 11.292 13.823 20.818 1.00 45.78 186 ALA A O 1
ATOM 1441 N N . GLY A 1 187 ? 11.890 12.721 22.674 1.00 43.72 187 GLY A N 1
ATOM 1442 C CA . GLY A 1 187 ? 11.332 13.713 23.591 1.00 43.72 187 GLY A CA 1
ATOM 1443 C C . GLY A 1 187 ? 12.107 15.041 23.521 1.00 43.72 187 GLY A C 1
ATOM 1444 O O . GLY A 1 187 ? 13.302 15.033 23.219 1.00 43.72 187 GLY A O 1
ATOM 1445 N N . PRO A 1 188 ? 11.463 16.185 23.810 1.00 45.44 188 PRO A N 1
ATOM 1446 C CA . PRO A 1 188 ? 12.127 17.481 23.824 1.00 45.44 188 PRO A CA 1
ATOM 1447 C C . PRO A 1 188 ? 13.110 17.549 25.000 1.00 45.44 188 PRO A C 1
ATOM 1449 O O . PRO A 1 188 ? 12.723 17.764 26.148 1.00 45.44 188 PRO A O 1
ATOM 1452 N N . SER A 1 189 ? 14.399 17.366 24.721 1.00 41.81 189 SER A N 1
ATOM 1453 C CA . SER A 1 189 ? 15.469 17.738 25.641 1.00 41.81 189 SER A CA 1
ATOM 1454 C C . SER A 1 189 ? 15.534 19.263 25.718 1.00 41.81 189 SER A C 1
ATOM 1456 O O . SER A 1 189 ? 15.961 19.932 24.778 1.00 41.81 189 SER A O 1
ATOM 1458 N N . SER A 1 190 ? 15.083 19.803 26.844 1.00 46.28 190 SER A N 1
ATOM 1459 C CA . SER A 1 190 ? 15.237 21.197 27.246 1.00 46.28 190 SER A CA 1
ATOM 1460 C C . SER A 1 190 ? 16.717 21.599 27.252 1.00 46.28 190 SER A C 1
ATOM 1462 O O . SER A 1 190 ? 17.471 21.202 28.143 1.00 46.28 190 SER A O 1
ATOM 1464 N N . SER A 1 191 ? 17.139 22.395 26.271 1.00 42.25 191 SER A N 1
ATOM 1465 C CA . SER A 1 191 ? 18.459 23.023 26.240 1.00 42.25 191 SER A CA 1
ATOM 1466 C C . SER A 1 191 ? 18.454 24.276 27.118 1.00 42.25 191 SER A C 1
ATOM 1468 O O . SER A 1 191 ? 18.040 25.353 26.687 1.00 42.25 191 SER A O 1
ATOM 1470 N N . SER A 1 192 ? 18.913 24.117 28.359 1.00 52.50 192 SER A N 1
ATOM 1471 C CA . SER A 1 192 ? 19.379 25.219 29.199 1.00 52.50 192 SER A CA 1
ATOM 1472 C C . SER A 1 192 ? 20.816 25.560 28.820 1.00 52.50 192 SER A C 1
ATOM 1474 O O . SER A 1 192 ? 21.700 24.708 28.833 1.00 52.50 192 SER A O 1
ATOM 1476 N N . ILE A 1 193 ? 21.022 26.832 28.513 1.00 48.28 193 ILE A N 1
ATOM 1477 C CA . ILE A 1 193 ? 22.304 27.513 28.355 1.00 48.28 193 ILE A CA 1
ATOM 1478 C C . ILE A 1 193 ? 23.124 27.345 29.640 1.00 48.28 193 ILE A C 1
ATOM 1480 O O . ILE A 1 193 ? 22.617 27.676 30.708 1.00 48.28 193 ILE A O 1
ATOM 1484 N N . GLN A 1 194 ? 24.378 26.890 29.539 1.00 42.88 194 GLN A N 1
ATOM 1485 C CA . GLN A 1 194 ? 25.510 27.485 30.260 1.00 42.88 194 GLN A CA 1
ATOM 1486 C C . GLN A 1 194 ? 26.853 26.932 29.767 1.00 42.88 194 GLN A C 1
ATOM 1488 O O . GLN A 1 194 ? 27.116 25.735 29.719 1.00 42.88 194 GLN A O 1
ATOM 1493 N N . SER A 1 195 ? 27.692 27.881 29.385 1.00 49.50 195 SER A N 1
ATOM 1494 C CA . SER A 1 195 ? 29.091 27.787 29.018 1.00 49.50 195 SER A CA 1
ATOM 1495 C C . SER A 1 195 ? 29.956 27.484 30.243 1.00 49.50 195 SER A C 1
ATOM 1497 O O . SER A 1 195 ? 29.885 28.195 31.240 1.00 49.50 195 SER A O 1
ATOM 1499 N N . SER A 1 196 ? 30.821 26.473 30.161 1.00 47.47 196 SER A N 1
ATOM 1500 C CA . SER A 1 196 ? 32.170 26.488 30.753 1.00 47.47 196 SER A CA 1
ATOM 1501 C C . SER A 1 196 ? 32.923 25.199 30.422 1.00 47.47 196 SER A C 1
ATOM 1503 O O . SER A 1 196 ? 32.397 24.090 30.468 1.00 47.47 196 SER A O 1
ATOM 1505 N N . SER A 1 197 ? 34.183 25.381 30.048 1.00 60.09 197 SER A N 1
ATOM 1506 C CA . SER A 1 197 ? 35.179 24.350 29.793 1.00 60.09 197 SER A CA 1
ATOM 1507 C C . SER A 1 197 ? 35.417 23.470 31.021 1.00 60.09 197 SER A C 1
ATOM 1509 O O . SER A 1 197 ? 35.825 23.976 32.066 1.00 60.09 197 SER A O 1
ATOM 1511 N N . SER A 1 198 ? 35.265 22.155 30.884 1.00 50.84 198 SER A N 1
ATOM 1512 C CA . SER A 1 198 ? 35.904 21.186 31.779 1.00 50.84 198 SER A CA 1
ATOM 1513 C C . SER A 1 198 ? 36.067 19.837 31.073 1.00 50.84 198 SER A C 1
ATOM 1515 O O . SER A 1 198 ? 35.247 19.442 30.247 1.00 50.84 198 SER A O 1
ATOM 1517 N N . GLN A 1 199 ? 37.203 19.191 31.338 1.00 63.84 199 GLN A N 1
ATOM 1518 C CA . GLN A 1 199 ? 37.628 17.904 30.787 1.00 63.84 199 GLN A CA 1
ATOM 1519 C C . GLN A 1 199 ? 36.556 16.810 30.919 1.00 63.84 199 GLN A C 1
ATOM 1521 O O . GLN A 1 199 ? 35.866 16.757 31.939 1.00 63.84 199 GLN A O 1
ATOM 1526 N N . PRO A 1 200 ? 36.470 15.870 29.959 1.00 64.44 200 PRO A N 1
ATOM 1527 C CA . PRO A 1 200 ? 35.627 14.697 30.122 1.00 64.44 200 PRO A CA 1
ATOM 1528 C C . PRO A 1 200 ? 36.178 13.801 31.250 1.00 64.44 200 PRO A C 1
ATOM 1530 O O . PRO A 1 200 ? 37.363 13.452 31.221 1.00 64.44 200 PRO A O 1
ATOM 1533 N N . PRO A 1 201 ? 35.353 13.402 32.235 1.00 69.25 201 PRO A N 1
ATOM 1534 C CA . PRO A 1 201 ? 35.743 12.397 33.212 1.00 69.25 201 PRO A CA 1
ATOM 1535 C C . PRO A 1 201 ? 35.876 11.029 32.533 1.00 69.25 201 PRO A C 1
ATOM 1537 O O . PRO A 1 201 ? 35.062 10.635 31.694 1.00 69.25 201 PRO A O 1
ATOM 1540 N N . SER A 1 202 ? 36.927 10.308 32.909 1.00 73.06 202 SER A N 1
ATOM 1541 C CA . SER A 1 202 ? 37.191 8.935 32.497 1.00 73.06 202 SER A CA 1
ATOM 1542 C C . SER A 1 202 ? 36.022 8.003 32.860 1.00 73.06 202 SER A C 1
ATOM 1544 O O . SER A 1 202 ? 35.401 8.159 33.915 1.00 73.06 202 SER A O 1
ATOM 1546 N N . PRO A 1 203 ? 35.701 7.018 32.001 1.00 73.69 203 PRO A N 1
ATOM 1547 C CA . PRO A 1 203 ? 34.599 6.104 32.255 1.00 73.69 203 PRO A CA 1
ATOM 1548 C C . PRO A 1 203 ? 34.893 5.215 33.477 1.00 73.69 203 PRO A C 1
ATOM 1550 O O . PRO A 1 203 ? 36.021 4.740 33.636 1.00 73.69 203 PRO A O 1
ATOM 1553 N N . PRO A 1 204 ? 33.886 4.938 34.327 1.00 70.94 204 PRO A N 1
ATOM 1554 C CA . PRO A 1 204 ? 34.045 4.037 35.457 1.00 70.94 204 PRO A CA 1
ATOM 1555 C C . PRO A 1 204 ? 34.332 2.615 34.964 1.00 70.94 204 PRO A C 1
ATOM 1557 O O . PRO A 1 204 ? 33.576 2.033 34.179 1.00 70.94 204 PRO A O 1
ATOM 1560 N N . VAL A 1 205 ? 35.437 2.055 35.455 1.00 70.31 205 VAL A N 1
ATOM 1561 C CA . VAL A 1 205 ? 35.817 0.652 35.284 1.00 70.31 205 VAL A CA 1
ATOM 1562 C C . VAL A 1 205 ? 34.702 -0.216 35.866 1.00 70.31 205 VAL A C 1
ATOM 1564 O O . VAL A 1 205 ? 34.436 -0.188 37.067 1.00 70.31 205 VAL A O 1
ATOM 1567 N N . LYS A 1 206 ? 34.009 -0.968 35.004 1.00 70.44 206 LYS A N 1
ATOM 1568 C CA . LYS A 1 206 ? 32.976 -1.916 35.433 1.00 70.44 206 LYS A CA 1
ATOM 1569 C C . LYS A 1 206 ? 33.635 -3.068 36.205 1.00 70.44 206 LYS A C 1
ATOM 1571 O O . LYS A 1 206 ? 34.633 -3.604 35.722 1.00 70.44 206 LYS A O 1
ATOM 1576 N N . PRO A 1 207 ? 33.086 -3.487 37.358 1.00 68.38 207 PRO A N 1
ATOM 1577 C CA . PRO A 1 207 ? 33.575 -4.662 38.062 1.00 68.38 207 PRO A CA 1
ATOM 1578 C C . PRO A 1 207 ? 33.369 -5.909 37.196 1.00 68.38 207 PRO A C 1
ATOM 1580 O O . PRO A 1 207 ? 32.294 -6.145 36.644 1.00 68.38 207 PRO A O 1
ATOM 1583 N N . HIS A 1 208 ? 34.439 -6.686 37.071 1.00 68.06 208 HIS A N 1
ATOM 1584 C CA . HIS A 1 208 ? 34.488 -7.951 36.357 1.00 68.06 208 HIS A CA 1
ATOM 1585 C C . HIS A 1 208 ? 33.549 -8.958 37.040 1.00 68.06 208 HIS A C 1
ATOM 1587 O O . HIS A 1 208 ? 33.864 -9.501 38.097 1.00 68.06 208 HIS A O 1
ATOM 1593 N N . VAL A 1 209 ? 32.375 -9.195 36.453 1.00 70.69 209 VAL A N 1
ATOM 1594 C CA . VAL A 1 209 ? 31.428 -10.202 36.946 1.00 70.69 209 VAL A CA 1
ATOM 1595 C C . VAL A 1 209 ? 31.937 -11.583 36.514 1.00 70.69 209 VAL A C 1
ATOM 1597 O O . VAL A 1 209 ? 32.191 -11.777 35.323 1.00 70.69 209 VAL A O 1
ATOM 1600 N N . PRO A 1 210 ? 32.129 -12.545 37.433 1.00 68.94 210 PRO A N 1
ATOM 1601 C CA . PRO A 1 210 ? 32.543 -13.892 37.068 1.00 68.94 210 PRO A CA 1
ATOM 1602 C C . PRO A 1 210 ? 31.456 -14.567 36.225 1.00 68.94 210 PRO A C 1
ATOM 1604 O O . PRO A 1 210 ? 30.273 -14.564 36.565 1.00 68.94 210 PRO A O 1
ATOM 1607 N N . PHE A 1 211 ? 31.886 -15.136 35.102 1.00 68.19 211 PHE A N 1
ATOM 1608 C CA . PHE A 1 211 ? 31.065 -15.919 34.192 1.00 68.19 211 PHE A CA 1
ATOM 1609 C C . PHE A 1 211 ? 30.519 -17.154 34.922 1.00 68.19 211 PHE A C 1
ATOM 1611 O O . PHE A 1 211 ? 31.276 -18.051 35.287 1.00 68.19 211 PHE A O 1
ATOM 1618 N N . VAL A 1 212 ? 29.204 -17.194 35.145 1.00 71.75 212 VAL A N 1
ATOM 1619 C CA . VAL A 1 212 ? 28.511 -18.375 35.671 1.00 71.75 212 VAL A CA 1
ATOM 1620 C C . VAL A 1 212 ? 28.091 -19.238 34.475 1.00 71.75 212 VAL A C 1
ATOM 1622 O O . VAL A 1 212 ? 27.300 -18.770 33.653 1.00 71.75 212 VAL A O 1
ATOM 1625 N N . PRO A 1 213 ? 28.600 -20.476 34.332 1.00 67.94 213 PRO A N 1
ATOM 1626 C CA . PRO A 1 213 ? 28.178 -21.367 33.260 1.00 67.94 213 PRO A CA 1
ATOM 1627 C C . PRO A 1 213 ? 26.701 -21.737 33.439 1.00 67.94 213 PRO A C 1
ATOM 1629 O O . PRO A 1 213 ? 26.272 -22.163 34.512 1.00 67.94 213 PRO A O 1
ATOM 1632 N N . ALA A 1 214 ? 25.921 -21.554 32.374 1.00 62.50 214 ALA A N 1
ATOM 1633 C CA . ALA A 1 214 ? 24.502 -21.877 32.342 1.00 62.50 214 ALA A CA 1
ATOM 1634 C C . ALA A 1 214 ? 24.279 -23.367 32.640 1.00 62.50 214 ALA A C 1
ATOM 1636 O O . ALA A 1 214 ? 24.840 -24.244 31.980 1.00 62.50 214 ALA A O 1
ATOM 1637 N N . THR A 1 215 ? 23.437 -23.650 33.631 1.00 71.94 215 THR A N 1
ATOM 1638 C CA . THR A 1 215 ? 22.987 -25.004 33.940 1.00 71.94 215 THR A CA 1
ATOM 1639 C C . THR A 1 215 ? 22.083 -25.534 32.819 1.00 71.94 215 THR A C 1
ATOM 1641 O O . THR A 1 215 ? 21.255 -24.793 32.278 1.00 71.94 215 THR A O 1
ATOM 1644 N N . PRO A 1 216 ? 22.218 -26.815 32.435 1.00 65.06 216 PRO A N 1
ATOM 1645 C CA . PRO A 1 216 ? 21.394 -27.411 31.394 1.00 65.06 216 PRO A CA 1
ATOM 1646 C C . PRO A 1 216 ? 19.942 -27.526 31.869 1.00 65.06 216 PRO A C 1
ATOM 1648 O O . PRO A 1 216 ? 19.626 -28.239 32.821 1.00 65.06 216 PRO A O 1
ATOM 1651 N N . VAL A 1 217 ? 19.045 -26.825 31.175 1.00 68.38 217 VAL A N 1
ATOM 1652 C CA . VAL A 1 217 ? 17.596 -26.933 31.360 1.00 68.38 217 VAL A CA 1
ATOM 1653 C C . VAL A 1 217 ? 17.159 -28.342 30.957 1.00 68.38 217 VAL A C 1
ATOM 1655 O O . VAL A 1 217 ? 17.171 -28.710 29.780 1.00 68.38 217 VAL A O 1
ATOM 1658 N N . VAL A 1 218 ? 16.773 -29.138 31.953 1.00 67.81 218 VAL A N 1
ATOM 1659 C CA . VAL A 1 218 ? 16.180 -30.465 31.773 1.00 67.81 218 VAL A CA 1
ATOM 1660 C C . VAL A 1 218 ? 14.864 -30.303 31.013 1.00 67.81 218 VAL A C 1
ATOM 1662 O O . VAL A 1 218 ? 13.882 -29.756 31.512 1.00 67.81 218 VAL A O 1
ATOM 1665 N N . ARG A 1 219 ? 14.863 -30.756 29.759 1.00 60.09 219 ARG A N 1
ATOM 1666 C CA . ARG A 1 219 ? 13.712 -30.719 28.858 1.00 60.09 219 ARG A CA 1
ATOM 1667 C C . ARG A 1 219 ? 12.699 -31.773 29.305 1.00 60.09 219 ARG A C 1
ATOM 1669 O O . ARG A 1 219 ? 12.811 -32.951 28.968 1.00 60.09 219 ARG A O 1
ATOM 1676 N N . GLU A 1 220 ? 11.723 -31.337 30.089 1.00 63.47 220 GLU A N 1
ATOM 1677 C CA . GLU A 1 220 ? 10.625 -32.159 30.586 1.00 63.47 220 GLU A CA 1
ATOM 1678 C C . GLU A 1 220 ? 9.808 -32.729 29.409 1.00 63.47 220 GLU A C 1
ATOM 1680 O O . GLU A 1 220 ? 9.257 -32.000 28.575 1.00 63.47 220 GLU A O 1
ATOM 1685 N N . LYS A 1 221 ? 9.782 -34.064 29.303 1.00 65.06 221 LYS A N 1
ATOM 1686 C CA . LYS A 1 221 ? 9.045 -34.815 28.280 1.00 65.06 221 LYS A CA 1
ATOM 1687 C C . LYS A 1 221 ? 7.547 -34.543 28.432 1.00 65.06 221 LYS A C 1
ATOM 1689 O O . LYS A 1 221 ? 6.874 -35.156 29.259 1.00 65.06 221 LYS A O 1
ATOM 1694 N N . ARG A 1 222 ? 7.005 -33.653 27.600 1.00 63.12 222 ARG A N 1
ATOM 1695 C CA . ARG A 1 222 ? 5.555 -33.467 27.467 1.00 63.12 222 ARG A CA 1
ATOM 1696 C C . ARG A 1 222 ? 4.922 -34.772 26.975 1.00 63.12 222 ARG A C 1
ATOM 1698 O O . ARG A 1 222 ? 5.188 -35.214 25.860 1.00 63.12 222 ARG A O 1
ATOM 1705 N N . LYS A 1 223 ? 4.099 -35.383 27.834 1.00 69.25 223 LYS A N 1
ATOM 1706 C CA . LYS A 1 223 ? 3.226 -36.518 27.509 1.00 69.25 223 LYS A CA 1
ATOM 1707 C C . LYS A 1 223 ? 2.325 -36.154 26.326 1.00 69.25 223 LYS A C 1
ATOM 1709 O O . LYS A 1 223 ? 1.737 -35.075 26.298 1.00 69.25 223 LYS A O 1
ATOM 1714 N N . ALA A 1 224 ? 2.235 -37.072 25.367 1.00 67.06 224 ALA A N 1
ATOM 1715 C CA . ALA A 1 224 ? 1.355 -36.972 24.214 1.00 67.06 224 ALA A CA 1
ATOM 1716 C C . ALA A 1 224 ? -0.104 -36.813 24.667 1.00 67.06 224 ALA A C 1
ATOM 1718 O O . ALA A 1 224 ? -0.609 -37.600 25.467 1.00 67.06 224 ALA A O 1
ATOM 1719 N N . VAL A 1 225 ? -0.762 -35.771 24.161 1.00 78.00 225 VAL A N 1
ATOM 1720 C CA . VAL A 1 225 ? -2.195 -35.535 24.348 1.00 78.00 225 VAL A CA 1
ATOM 1721 C C . VAL A 1 225 ? -2.954 -36.509 23.436 1.00 78.00 225 VAL A C 1
ATOM 1723 O O . VAL A 1 225 ? -2.641 -36.561 22.245 1.00 78.00 225 VAL A O 1
ATOM 1726 N N . PRO A 1 226 ? -3.926 -37.285 23.951 1.00 73.00 226 PRO A N 1
ATOM 1727 C CA . PRO A 1 226 ? -4.702 -38.212 23.138 1.00 73.00 226 PRO A CA 1
ATOM 1728 C C . PRO A 1 226 ? -5.562 -37.454 22.122 1.00 73.00 226 PRO A C 1
ATOM 1730 O O . PRO A 1 226 ? -6.357 -36.575 22.461 1.00 73.00 226 PRO A O 1
ATOM 1733 N N . THR A 1 227 ? -5.376 -37.805 20.854 1.00 73.31 227 THR A N 1
ATOM 1734 C CA . THR A 1 227 ? -6.134 -37.326 19.700 1.00 73.31 227 THR A CA 1
ATOM 1735 C C . THR A 1 227 ? -7.600 -37.739 19.831 1.00 73.31 227 THR A C 1
ATOM 1737 O O . THR A 1 227 ? -7.919 -38.914 19.994 1.00 73.31 227 THR A O 1
ATOM 1740 N N . ALA A 1 228 ? -8.503 -36.759 19.771 1.00 75.75 228 ALA A N 1
ATOM 1741 C CA . ALA A 1 228 ? -9.940 -36.981 19.879 1.00 75.75 228 ALA A CA 1
ATOM 1742 C C . ALA A 1 228 ? -10.486 -37.832 18.708 1.00 75.75 228 ALA A C 1
ATOM 1744 O O . ALA A 1 228 ? -10.025 -37.675 17.573 1.00 75.75 228 ALA A O 1
ATOM 1745 N N . PRO A 1 229 ? -11.490 -38.699 18.949 1.00 74.00 229 PRO A N 1
ATOM 1746 C CA . PRO A 1 229 ? -12.065 -39.562 17.923 1.00 74.00 229 PRO A CA 1
ATOM 1747 C C . PRO A 1 229 ? -12.828 -38.762 16.856 1.00 74.00 229 PRO A C 1
ATOM 1749 O O . PRO A 1 229 ? -13.586 -37.833 17.149 1.00 74.00 229 PRO A O 1
ATOM 1752 N N . ALA A 1 230 ? -12.617 -39.151 15.598 1.00 71.88 230 ALA A N 1
ATOM 1753 C CA . ALA A 1 230 ? -13.230 -38.558 14.418 1.00 71.88 230 ALA A CA 1
ATOM 1754 C C . ALA A 1 230 ? -14.767 -38.629 14.475 1.00 71.88 230 ALA A C 1
ATOM 1756 O O . ALA A 1 230 ? -15.352 -39.686 14.708 1.00 71.88 230 ALA A O 1
ATOM 1757 N N . LYS A 1 231 ? -15.434 -37.495 14.231 1.00 75.44 231 LYS A N 1
ATOM 1758 C CA . LYS A 1 231 ? -16.901 -37.428 14.171 1.00 75.44 231 LYS A CA 1
ATOM 1759 C C . LYS A 1 231 ? -17.425 -38.117 12.897 1.00 75.44 231 LYS A C 1
ATOM 1761 O O . LYS A 1 231 ? -16.887 -37.865 11.817 1.00 75.44 231 LYS A O 1
ATOM 1766 N N . PRO A 1 232 ? -18.494 -38.930 12.986 1.00 72.88 232 PRO A N 1
ATOM 1767 C CA . PRO A 1 232 ? -19.068 -39.619 11.835 1.00 72.88 232 PRO A CA 1
ATOM 1768 C C . PRO A 1 232 ? -19.712 -38.641 10.841 1.00 72.88 232 PRO A C 1
ATOM 1770 O O . PRO A 1 232 ? -20.418 -37.700 11.215 1.00 72.88 232 PRO A O 1
ATOM 1773 N N . LYS A 1 233 ? -19.464 -38.886 9.548 1.00 69.94 233 LYS A N 1
ATOM 1774 C CA . LYS A 1 233 ? -20.052 -38.152 8.420 1.00 69.94 233 LYS A CA 1
ATOM 1775 C C . LYS A 1 233 ? -21.573 -38.317 8.430 1.00 69.94 233 LYS A C 1
ATOM 1777 O O . LYS A 1 233 ? -22.100 -39.415 8.285 1.00 69.94 233 LYS A O 1
ATOM 1782 N N . ARG A 1 234 ? -22.275 -37.194 8.564 1.00 70.94 234 ARG A N 1
ATOM 1783 C CA . ARG A 1 234 ? -23.734 -37.093 8.491 1.00 70.94 234 ARG A CA 1
ATOM 1784 C C . ARG A 1 234 ? -24.181 -37.401 7.053 1.00 70.94 234 ARG A C 1
ATOM 1786 O O . ARG A 1 234 ? -23.966 -36.589 6.155 1.00 70.94 234 ARG A O 1
ATOM 1793 N N . GLN A 1 235 ? -24.772 -38.574 6.827 1.00 71.62 235 GLN A N 1
ATOM 1794 C CA . GLN A 1 235 ? -25.442 -38.907 5.567 1.00 71.62 235 GLN A CA 1
ATOM 1795 C C . GLN A 1 235 ? -26.634 -37.962 5.364 1.00 71.62 235 GLN A C 1
ATOM 1797 O O . GLN A 1 235 ? -27.588 -37.957 6.141 1.00 71.62 235 GLN A O 1
ATOM 1802 N N . ARG A 1 236 ? -26.566 -37.142 4.313 1.00 70.62 236 ARG A N 1
ATOM 1803 C CA . ARG A 1 236 ? -27.703 -36.381 3.789 1.00 70.62 236 ARG A CA 1
ATOM 1804 C C . ARG A 1 236 ? -28.646 -37.372 3.103 1.00 70.62 236 ARG A C 1
ATOM 1806 O O . ARG A 1 236 ? -28.303 -37.900 2.049 1.00 70.62 236 ARG A O 1
ATOM 1813 N N . ARG A 1 237 ? -29.809 -37.626 3.704 1.00 66.81 237 ARG A N 1
ATOM 1814 C CA . ARG A 1 237 ? -30.942 -38.239 3.000 1.00 66.81 237 ARG A CA 1
ATOM 1815 C C . ARG A 1 237 ? -31.469 -37.233 1.972 1.00 66.81 237 ARG A C 1
ATOM 1817 O O . ARG A 1 237 ? -31.631 -36.060 2.310 1.00 66.81 237 ARG A O 1
ATOM 1824 N N . ARG A 1 238 ? -31.608 -37.698 0.731 1.00 75.62 238 ARG A N 1
ATOM 1825 C CA . ARG A 1 238 ? -32.336 -37.025 -0.349 1.00 75.62 238 ARG A CA 1
ATOM 1826 C C . ARG A 1 238 ? -33.824 -37.289 -0.192 1.00 75.62 238 ARG A C 1
ATOM 1828 O O . ARG A 1 238 ? -34.144 -38.383 0.325 1.00 75.62 238 ARG A O 1
#